Protein AF-0000000074057023 (afdb_homodimer)

Nearest PDB structures (foldseek):
  1o4t-assembly1_B  TM=9.476E-01  e=4.198E-12  Thermotoga maritima
  7x85-assembly2_C  TM=8.600E-01  e=1.305E-06  Gallus gallus
  6o2d-assembly1_A  TM=7.778E-01  e=4.995E-07  Schizosaccharomyces pombe
  2dct-assembly1_A  TM=7.850E-01  e=1.054E-06  Thermus thermophilus HB8
  6o2d-assembly1_B  TM=7.618E-01  e=2.612E-06  Schizosaccharomyces pombe

Radius of gyration: 17.21 Å; Cα contacts (8 Å, |Δi|>4): 693; chains: 2; bounding box: 43×48×36 Å

Secondary structure (DSSP, 8-state):
-EE-GGGS-EEEE-BTT-SS-EEEEEEE-GGGSTTSEEEEEEEEE-TT-EEEEEE-SSEEEEEEEEESEEEEEETTEEEEEETT-EEEE-TT-EEEEE--SSS-EEEEEEEEE---/-EE-GGGS-EEEE-BTT-SS-EEEEEEE-GGGGTTSEEEEEEEEE-TT-EEEEEE-SSEEEEEEEEESEEEEEETTEEEEEETT-EEEE-TT-EEEEE--SSS-EEEEEEEEE---

pLDDT: mean 97.76, std 4.22, range [58.84, 99.0]

InterPro domains:
  IPR011051 RmlC-like cupin domain superfamily [SSF51182] (24-111)
  IPR013096 Cupin 2, conserved barrel [PF07883] (42-109)
  IPR014710 RmlC-like jelly roll fold [G3DSA:2.60.120.10] (1-113)
  IPR051610 Glucose-6-phosphate isomerase/Oxalate decarboxylase [PTHR35848] (40-109)

Organism: NCBI:txid44742

Sequence (232 aa):
MIRRAQERETCDKTMFGGPGMAHFTKLLNETEFEGKGRLYNHVLLRPGDAVGKHRHNGDFEVFFILKGEGLYDDNGCETTVRAGDVTVCRHDEEHALLNNGPDDLEMIALILYSEKMIRRAQERETCDKTMFGGPGMAHFTKLLNETEFEGKGRLYNHVLLRPGDAVGKHRHNGDFEVFFILKGEGLYDDNGCETTVRAGDVTVCRHDEEHALLNNGPDDLEMIALILYSEK

Structure (mmCIF, N/CA/C/O backbone):
data_AF-0000000074057023-model_v1
#
loop_
_entity.id
_entity.type
_entity.pdbx_description
1 polymer Cupin
#
loop_
_atom_site.group_PDB
_atom_site.id
_atom_site.type_symbol
_atom_site.label_atom_id
_atom_site.label_alt_id
_atom_site.label_comp_id
_atom_site.label_asym_id
_atom_site.label_entity_id
_atom_site.label_seq_id
_atom_site.pdbx_PDB_ins_code
_atom_site.Cartn_x
_atom_site.Cartn_y
_atom_site.Cartn_z
_atom_site.occupancy
_atom_site.B_iso_or_equiv
_atom_site.auth_seq_id
_atom_site.auth_comp_id
_atom_site.auth_asym_id
_atom_site.auth_atom_id
_atom_site.pdbx_PDB_model_num
ATOM 1 N N . MET A 1 1 ? -0.55 16.625 -5.117 1 95.5 1 MET A N 1
ATOM 2 C CA . MET A 1 1 ? -1.094 15.984 -6.305 1 95.5 1 MET A CA 1
ATOM 3 C C . MET A 1 1 ? -2.135 14.938 -5.926 1 95.5 1 MET A C 1
ATOM 5 O O . MET A 1 1 ? -1.973 14.227 -4.934 1 95.5 1 MET A O 1
ATOM 9 N N . ILE A 1 2 ? -3.223 14.898 -6.633 1 98.12 2 ILE A N 1
ATOM 10 C CA . ILE A 1 2 ? -4.281 13.914 -6.449 1 98.12 2 ILE A CA 1
ATOM 11 C C . ILE A 1 2 ? -4.559 13.203 -7.77 1 98.12 2 ILE A C 1
ATOM 13 O O . ILE A 1 2 ? -4.789 13.844 -8.797 1 98.12 2 ILE A O 1
ATOM 17 N N . ARG A 1 3 ? -4.391 12.008 -7.77 1 98.62 3 ARG A N 1
ATOM 18 C CA . ARG A 1 3 ? -4.797 11.172 -8.898 1 98.62 3 ARG A CA 1
ATOM 19 C C . ARG A 1 3 ? -6.117 10.469 -8.609 1 98.62 3 ARG A C 1
ATOM 21 O O . ARG A 1 3 ? -6.195 9.625 -7.719 1 98.62 3 ARG A O 1
ATOM 28 N N . ARG A 1 4 ? -7.137 10.75 -9.461 1 98.75 4 ARG A N 1
ATOM 29 C CA . ARG A 1 4 ? -8.469 10.195 -9.258 1 98.75 4 ARG A CA 1
ATOM 30 C C . ARG A 1 4 ? -8.523 8.719 -9.656 1 98.75 4 ARG A C 1
ATOM 32 O O . ARG A 1 4 ? -7.773 8.289 -10.539 1 98.75 4 ARG A O 1
ATOM 39 N N . ALA A 1 5 ? -9.445 8.031 -9.023 1 98.38 5 ALA A N 1
ATOM 40 C CA . ALA A 1 5 ? -9.602 6.594 -9.25 1 98.38 5 ALA A CA 1
ATOM 41 C C . ALA A 1 5 ? -9.672 6.285 -10.742 1 98.38 5 ALA A C 1
ATOM 43 O O . ALA A 1 5 ? -9.016 5.352 -11.219 1 98.38 5 ALA A O 1
ATOM 44 N N . GLN A 1 6 ? -10.336 7.066 -11.461 1 97.56 6 GLN A N 1
ATOM 45 C CA . GLN A 1 6 ? -10.594 6.793 -12.875 1 97.56 6 GLN A CA 1
ATOM 46 C C . GLN A 1 6 ? -9.406 7.18 -13.742 1 97.56 6 GLN A C 1
ATOM 48 O O . GLN A 1 6 ? -9.352 6.832 -14.922 1 97.56 6 GLN A O 1
ATOM 53 N N . GLU A 1 7 ? -8.477 7.922 -13.164 1 97.62 7 GLU A N 1
ATOM 54 C CA . GLU A 1 7 ? -7.332 8.406 -13.93 1 97.62 7 GLU A CA 1
ATOM 55 C C . GLU A 1 7 ? -6.129 7.48 -13.781 1 97.62 7 GLU A C 1
ATOM 57 O O . GLU A 1 7 ? -5.105 7.668 -14.445 1 97.62 7 GLU A O 1
ATOM 62 N N . ARG A 1 8 ? -6.254 6.477 -12.938 1 97.69 8 ARG A N 1
ATOM 63 C CA . ARG A 1 8 ? -5.148 5.551 -12.727 1 97.69 8 ARG A CA 1
ATOM 64 C C . ARG A 1 8 ? -4.984 4.617 -13.93 1 97.69 8 ARG A C 1
ATOM 66 O O . ARG A 1 8 ? -5.973 4.176 -14.516 1 97.69 8 ARG A O 1
ATOM 73 N N . GLU A 1 9 ? -3.748 4.348 -14.18 1 97.94 9 GLU A N 1
ATOM 74 C CA . GLU A 1 9 ? -3.447 3.453 -15.289 1 97.94 9 GLU A CA 1
ATOM 75 C C . GLU A 1 9 ? -3.697 1.996 -14.914 1 97.94 9 GLU A C 1
ATOM 77 O O . GLU A 1 9 ? -3.324 1.562 -13.82 1 97.94 9 GLU A O 1
ATOM 82 N N . THR A 1 10 ? -4.336 1.235 -15.828 1 98.12 10 THR A N 1
ATOM 83 C CA . THR A 1 10 ? -4.609 -0.178 -15.594 1 98.12 10 THR A CA 1
ATOM 84 C C . THR A 1 10 ? -3.92 -1.044 -16.641 1 98.12 10 THR A C 1
ATOM 86 O O . THR A 1 10 ? -3.629 -0.578 -17.75 1 98.12 10 THR A O 1
ATOM 89 N N . CYS A 1 11 ? -3.6 -2.27 -16.25 1 97.56 11 CYS A N 1
ATOM 90 C CA . CYS A 1 11 ? -3.012 -3.232 -17.188 1 97.56 11 CYS A CA 1
ATOM 91 C C . CYS A 1 11 ? -3.332 -4.66 -16.75 1 97.56 11 CYS A C 1
ATOM 93 O O . CYS A 1 11 ? -3.359 -4.965 -15.562 1 97.56 11 CYS A O 1
ATOM 95 N N . ASP A 1 12 ? -3.596 -5.543 -17.703 1 98.25 12 ASP A N 1
ATOM 96 C CA . ASP A 1 12 ? -3.76 -6.977 -17.469 1 98.25 12 ASP A CA 1
ATOM 97 C C . ASP A 1 12 ? -2.609 -7.766 -18.094 1 98.25 12 ASP A C 1
ATOM 99 O O . ASP A 1 12 ? -2.301 -7.602 -19.281 1 98.25 12 ASP A O 1
ATOM 103 N N . LYS A 1 13 ? -2.025 -8.609 -17.281 1 98.12 13 LYS A N 1
ATOM 104 C CA . LYS A 1 13 ? -0.887 -9.367 -17.797 1 98.12 13 LYS A CA 1
ATOM 105 C C . LYS A 1 13 ? -0.807 -10.75 -17.156 1 98.12 13 LYS A C 1
ATOM 107 O O . LYS A 1 13 ? -1.16 -10.922 -15.984 1 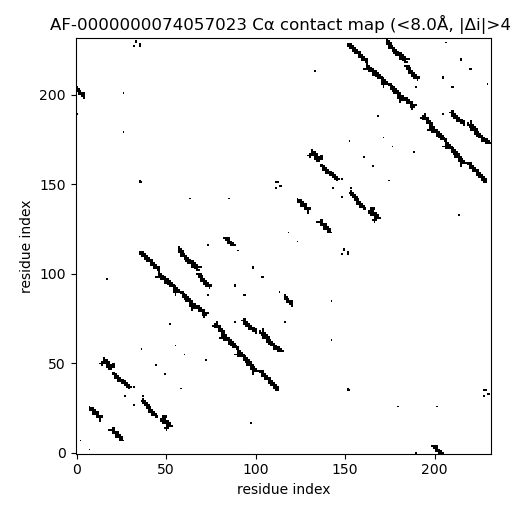98.12 13 LYS A O 1
ATOM 112 N N . THR A 1 14 ? -0.363 -11.758 -18.016 1 98.62 14 THR A N 1
ATOM 113 C CA . THR A 1 14 ? 0.073 -13.023 -17.422 1 98.62 14 THR A CA 1
ATOM 114 C C . THR A 1 14 ? 1.419 -12.859 -16.734 1 98.62 14 THR A C 1
ATOM 116 O O . THR A 1 14 ? 2.332 -12.234 -17.266 1 98.62 14 THR A O 1
ATOM 119 N N . MET A 1 15 ? 1.48 -13.43 -15.578 1 98.25 15 MET A N 1
ATOM 120 C CA . MET A 1 15 ? 2.666 -13.133 -14.781 1 98.25 15 MET A CA 1
ATOM 121 C C . MET A 1 15 ? 3.473 -14.398 -14.508 1 98.25 15 MET A C 1
ATOM 123 O O . MET A 1 15 ? 2.977 -15.328 -13.867 1 98.25 15 MET A O 1
ATOM 127 N N . PHE A 1 16 ? 4.723 -14.398 -15.008 1 98.38 16 PHE A N 1
ATOM 128 C CA . PHE A 1 16 ? 5.754 -15.367 -14.656 1 98.38 16 PHE A CA 1
ATOM 129 C C . PHE A 1 16 ? 5.25 -16.797 -14.852 1 98.38 16 PHE A C 1
ATOM 131 O O . PHE A 1 16 ? 5.457 -17.656 -14 1 98.38 16 PHE A O 1
ATOM 138 N N . GLY A 1 17 ? 4.457 -17.016 -15.828 1 97.81 17 GLY A N 1
ATOM 139 C CA . GLY A 1 17 ? 4.031 -18.344 -16.219 1 97.81 17 GLY A CA 1
ATOM 140 C C . GLY A 1 17 ? 2.873 -18.875 -15.391 1 97.81 17 GLY A C 1
ATOM 141 O O . GLY A 1 17 ? 2.471 -20.031 -15.539 1 97.81 17 GLY A O 1
ATOM 142 N N . GLY A 1 18 ? 2.373 -18.125 -14.406 1 97.94 18 GLY A N 1
ATOM 143 C CA . GLY A 1 18 ? 1.197 -18.531 -13.656 1 97.94 18 GLY A CA 1
ATOM 144 C C . GLY A 1 18 ? -0.069 -18.547 -14.492 1 97.94 18 GLY A C 1
ATOM 145 O O . GLY A 1 18 ? -0.12 -17.938 -15.555 1 97.94 18 GLY A O 1
ATOM 146 N N . PRO A 1 19 ? -1.025 -19.234 -14.031 1 98.62 19 PRO A N 1
ATOM 147 C CA . PRO A 1 19 ? -2.283 -19.266 -14.781 1 98.62 19 PRO A CA 1
ATOM 148 C C . PRO A 1 19 ? -3.041 -17.953 -14.742 1 98.62 19 PRO A C 1
ATOM 150 O O . PRO A 1 19 ? -2.918 -17.188 -13.773 1 98.62 19 PRO A O 1
ATOM 153 N N . GLY A 1 20 ? -3.881 -17.672 -15.781 1 98.5 20 GLY A N 1
ATOM 154 C CA . GLY A 1 20 ? -4.746 -16.5 -15.836 1 98.5 20 GLY A CA 1
ATOM 155 C C . GLY A 1 20 ? -3.984 -15.203 -15.953 1 98.5 20 GLY A C 1
ATOM 156 O O . GLY A 1 20 ? -2.891 -15.164 -16.516 1 98.5 20 GLY A O 1
ATOM 157 N N . MET A 1 21 ? -4.676 -14.133 -15.516 1 98.38 21 MET A N 1
ATOM 158 C CA . MET A 1 21 ? -4.078 -12.805 -15.617 1 98.38 21 MET A CA 1
ATOM 159 C C . MET A 1 21 ? -4.211 -12.047 -14.305 1 98.38 21 MET A C 1
ATOM 161 O O . MET A 1 21 ? -5.23 -12.148 -13.617 1 98.38 21 MET A O 1
ATOM 165 N N . ALA A 1 22 ? -3.188 -11.367 -14.039 1 98.75 22 ALA A N 1
ATOM 166 C CA . ALA A 1 22 ? -3.283 -10.383 -12.961 1 98.75 22 ALA A CA 1
ATOM 167 C C . ALA A 1 22 ? -3.76 -9.031 -13.492 1 98.75 22 ALA A C 1
ATOM 169 O O . ALA A 1 22 ? -3.33 -8.594 -14.562 1 98.75 22 ALA A O 1
ATOM 170 N N . HIS A 1 23 ? -4.672 -8.438 -12.789 1 98.81 23 HIS A N 1
ATOM 171 C CA . HIS A 1 23 ? -5.168 -7.113 -13.141 1 98.81 23 HIS A CA 1
ATOM 172 C C . HIS A 1 23 ? -4.527 -6.035 -12.266 1 98.81 23 HIS A C 1
ATOM 174 O O . HIS A 1 23 ? -4.789 -5.973 -11.062 1 98.81 23 HIS A O 1
ATOM 180 N N . PHE A 1 24 ? -3.783 -5.156 -12.891 1 98.69 24 PHE A N 1
ATOM 181 C CA . PHE A 1 24 ? -3.035 -4.145 -12.148 1 98.69 24 PHE A CA 1
ATOM 182 C C . PHE A 1 24 ? -3.684 -2.775 -12.305 1 98.69 24 PHE A C 1
ATOM 184 O O . PHE A 1 24 ? -4.129 -2.414 -13.398 1 98.69 24 PHE A O 1
ATOM 191 N N . THR A 1 25 ? -3.807 -2.055 -11.266 1 98.81 25 THR A N 1
ATOM 192 C CA . THR A 1 25 ? -4.059 -0.618 -11.273 1 98.81 25 THR A CA 1
ATOM 193 C C . THR A 1 25 ? -2.941 0.128 -10.547 1 98.81 25 THR A C 1
ATOM 195 O O . THR A 1 25 ? -2.711 -0.091 -9.359 1 98.81 25 THR A O 1
ATOM 198 N N . LYS A 1 26 ? -2.27 1.01 -11.281 1 98.75 26 LYS A N 1
ATOM 199 C CA . LYS A 1 26 ? -1.083 1.661 -10.734 1 98.75 26 LYS A CA 1
ATOM 200 C C . LYS A 1 26 ? -1.461 2.693 -9.68 1 98.75 26 LYS A C 1
ATOM 202 O O . LYS A 1 26 ? -2.422 3.445 -9.852 1 98.75 26 LYS A O 1
ATOM 207 N N . LEU A 1 27 ? -0.726 2.654 -8.617 1 98.81 27 LEU A N 1
ATOM 208 C CA . LEU A 1 27 ? -0.846 3.688 -7.59 1 98.81 27 LEU A CA 1
ATOM 209 C C . LEU A 1 27 ? 0.236 4.75 -7.762 1 98.81 27 LEU A C 1
ATOM 211 O O . LEU A 1 27 ? -0.039 5.945 -7.645 1 98.81 27 LEU A O 1
ATOM 215 N N . LEU A 1 28 ? 1.451 4.348 -8.008 1 98.31 28 LEU A N 1
ATOM 216 C CA . LEU A 1 28 ? 2.539 5.207 -8.453 1 98.31 28 LEU A CA 1
ATOM 217 C C . LEU A 1 28 ? 3.08 4.746 -9.805 1 98.31 28 LEU A C 1
ATOM 219 O O . LEU A 1 28 ? 3.234 3.543 -10.031 1 98.31 28 LEU A O 1
ATOM 223 N N . ASN A 1 29 ? 3.453 5.719 -10.609 1 95.69 29 ASN A N 1
ATOM 224 C CA . ASN A 1 29 ? 4.168 5.387 -11.836 1 95.69 29 ASN A CA 1
ATOM 225 C C . ASN A 1 29 ? 5.652 5.148 -11.578 1 95.69 29 ASN A C 1
ATOM 227 O O . ASN A 1 29 ? 6.203 5.66 -10.602 1 95.69 29 ASN A O 1
ATOM 231 N N . GLU A 1 30 ? 6.258 4.465 -12.484 1 92.88 30 GLU A N 1
ATOM 232 C CA . GLU A 1 30 ? 7.645 4.035 -12.312 1 92.88 30 GLU A CA 1
ATOM 233 C C . GLU A 1 30 ? 8.562 5.227 -12.031 1 92.88 30 GLU A C 1
ATOM 235 O O . GLU A 1 30 ? 9.5 5.121 -11.234 1 92.88 30 GLU A O 1
ATOM 240 N N . THR A 1 31 ? 8.281 6.355 -12.633 1 94 31 THR A N 1
ATOM 241 C CA . THR A 1 31 ? 9.148 7.52 -12.523 1 94 31 THR A CA 1
ATOM 242 C C . THR A 1 31 ? 8.891 8.281 -11.227 1 94 31 THR A C 1
ATOM 244 O O . THR A 1 31 ? 9.609 9.227 -10.906 1 94 31 THR A O 1
ATOM 247 N N . GLU A 1 32 ? 7.965 7.793 -10.461 1 96.69 32 GLU A N 1
ATOM 248 C CA . GLU A 1 32 ? 7.52 8.594 -9.32 1 96.69 32 GLU A CA 1
ATOM 249 C C . GLU A 1 32 ? 8.141 8.086 -8.016 1 96.69 32 GLU A C 1
ATOM 251 O O . GLU A 1 32 ? 7.926 8.672 -6.953 1 96.69 32 GLU A O 1
ATOM 256 N N . PHE A 1 33 ? 9 7.082 -8.055 1 97.19 33 PHE A N 1
ATOM 257 C CA . PHE A 1 33 ? 9.562 6.441 -6.875 1 97.19 33 PHE A CA 1
ATOM 258 C C . PHE A 1 33 ? 10.812 7.168 -6.41 1 97.19 33 PHE A C 1
ATOM 260 O O . PHE A 1 33 ? 11.352 6.867 -5.34 1 97.19 33 PHE A O 1
ATOM 267 N N . GLU A 1 34 ? 11.273 8.078 -7.227 1 96.19 34 GLU A N 1
ATOM 268 C CA . GLU A 1 34 ? 12.484 8.844 -6.934 1 96.19 34 GLU A CA 1
ATOM 269 C C . GLU A 1 34 ? 13.664 7.926 -6.629 1 96.19 34 GLU A C 1
ATOM 271 O O . GLU A 1 34 ? 14.391 8.148 -5.66 1 96.19 34 GLU A O 1
ATOM 276 N N . GLY A 1 35 ? 13.672 6.871 -7.316 1 95.56 35 GLY A N 1
ATOM 277 C CA . GLY A 1 35 ? 14.805 5.961 -7.273 1 95.56 35 GLY A CA 1
ATOM 278 C C . GLY A 1 35 ? 14.703 4.945 -6.152 1 95.56 35 GLY A C 1
ATOM 279 O O . GLY A 1 35 ? 15.609 4.129 -5.965 1 95.56 35 GLY A O 1
ATOM 280 N N . LYS A 1 36 ? 13.664 4.879 -5.391 1 97.31 36 LYS A N 1
ATOM 281 C CA . LYS A 1 36 ? 13.594 4.027 -4.207 1 97.31 36 LYS A CA 1
ATOM 282 C C . LYS A 1 36 ? 12.953 2.684 -4.531 1 97.31 36 LYS A C 1
ATOM 284 O O . LYS A 1 36 ? 13.156 1.704 -3.809 1 97.31 36 LYS A O 1
ATOM 289 N N . GLY A 1 37 ? 12.156 2.613 -5.562 1 97.75 37 GLY A N 1
ATOM 290 C CA . GLY A 1 37 ? 11.43 1.413 -5.949 1 97.75 37 GLY A CA 1
ATOM 291 C C . GLY A 1 37 ? 10.898 1.471 -7.367 1 97.75 37 GLY A C 1
ATOM 292 O O . GLY A 1 37 ? 11.281 2.346 -8.148 1 97.75 37 GLY A O 1
ATOM 293 N N . ARG A 1 38 ? 10.008 0.464 -7.688 1 97.69 38 ARG A N 1
ATOM 294 C CA . ARG A 1 38 ? 9.633 0.433 -9.102 1 97.69 38 ARG A CA 1
ATOM 295 C C . ARG A 1 38 ? 8.18 0.022 -9.273 1 97.69 38 ARG A C 1
ATOM 297 O O . ARG A 1 38 ? 7.645 0.074 -10.383 1 97.69 38 ARG A O 1
ATOM 304 N N . LEU A 1 39 ? 7.539 -0.415 -8.219 1 98.44 39 LEU A N 1
ATOM 305 C CA . LEU A 1 39 ? 6.164 -0.885 -8.359 1 98.44 39 LEU A CA 1
ATOM 306 C C . LEU A 1 39 ? 5.352 -0.578 -7.105 1 98.44 39 LEU A C 1
ATOM 308 O O . LEU A 1 39 ? 5.805 -0.843 -5.988 1 98.44 39 LEU A O 1
ATOM 312 N N . TYR A 1 40 ? 4.242 0.022 -7.211 1 98.88 40 TYR A N 1
ATOM 313 C CA . TYR A 1 40 ? 3.178 0.234 -6.234 1 98.88 40 TYR A CA 1
ATOM 314 C C . TYR A 1 40 ? 1.808 0.17 -6.895 1 98.88 40 TYR A C 1
ATOM 316 O O . TYR A 1 40 ? 1.37 1.137 -7.527 1 98.88 40 TYR A O 1
ATOM 324 N N . ASN A 1 41 ? 1.174 -1.012 -6.734 1 98.88 41 ASN A N 1
ATOM 325 C CA . ASN A 1 41 ? -0.04 -1.282 -7.5 1 98.88 41 ASN A CA 1
ATOM 326 C C . ASN A 1 41 ? -1.128 -1.897 -6.621 1 98.88 41 ASN A C 1
ATOM 328 O O . ASN A 1 41 ? -0.829 -2.613 -5.668 1 98.88 41 ASN A O 1
ATOM 332 N N . HIS A 1 42 ? -2.314 -1.59 -6.938 1 98.88 42 HIS A N 1
ATOM 333 C CA . HIS A 1 42 ? -3.48 -2.379 -6.555 1 98.88 42 HIS A CA 1
ATOM 334 C C . HIS A 1 42 ? -3.701 -3.539 -7.52 1 98.88 42 HIS A C 1
ATOM 336 O O . HIS A 1 42 ? -3.828 -3.332 -8.727 1 98.88 42 HIS A O 1
ATOM 342 N N . VAL A 1 43 ? -3.752 -4.766 -7.035 1 98.94 43 VAL A N 1
ATOM 343 C CA . VAL A 1 43 ? -3.771 -5.93 -7.914 1 98.94 43 VAL A CA 1
ATOM 344 C C . VAL A 1 43 ? -4.992 -6.793 -7.602 1 98.94 43 VAL A C 1
ATOM 346 O O . VAL A 1 43 ? -5.312 -7.031 -6.434 1 98.94 43 VAL A O 1
ATOM 349 N N . LEU A 1 44 ? -5.609 -7.25 -8.609 1 98.94 44 LEU A N 1
ATOM 350 C CA . LEU A 1 44 ? -6.742 -8.164 -8.516 1 98.94 44 LEU A CA 1
ATOM 351 C C . LEU A 1 44 ? -6.441 -9.484 -9.203 1 98.94 44 LEU A C 1
ATOM 353 O O . LEU A 1 44 ? -6.035 -9.5 -10.375 1 98.94 44 LEU A O 1
ATOM 357 N N . LEU A 1 45 ? -6.559 -10.547 -8.508 1 98.94 45 LEU A N 1
ATOM 358 C CA . LEU A 1 45 ? -6.539 -11.898 -9.055 1 98.94 45 LEU A CA 1
ATOM 359 C C . LEU A 1 45 ? -7.922 -12.539 -8.969 1 98.94 45 LEU A C 1
ATOM 361 O O . LEU A 1 45 ? -8.438 -12.766 -7.875 1 98.94 45 LEU A O 1
ATOM 365 N N . ARG A 1 46 ? -8.508 -12.828 -10.07 1 98.88 46 ARG A N 1
ATOM 366 C CA . ARG A 1 46 ? -9.75 -13.594 -10.078 1 98.88 46 ARG A CA 1
ATOM 367 C C . ARG A 1 46 ? -9.5 -15.055 -9.719 1 98.88 46 ARG A C 1
ATOM 369 O O . ARG A 1 46 ? -8.352 -15.508 -9.711 1 98.88 46 ARG A O 1
ATOM 376 N N . PRO A 1 47 ? -10.609 -15.742 -9.375 1 98.88 47 PRO A N 1
ATOM 377 C CA . PRO A 1 47 ? -10.422 -17.172 -9.078 1 98.88 47 PRO A CA 1
ATOM 378 C C . PRO A 1 47 ? -9.648 -17.891 -10.18 1 98.88 47 PRO A C 1
ATOM 380 O O . PRO A 1 47 ? -10.008 -17.812 -11.352 1 98.88 47 PRO A O 1
ATOM 383 N N . GLY A 1 48 ? -8.578 -18.562 -9.781 1 98.81 48 GLY A N 1
ATOM 384 C CA . GLY A 1 48 ? -7.777 -19.312 -10.727 1 98.81 48 GLY A CA 1
ATOM 385 C C . GLY A 1 48 ? -6.594 -18.531 -11.266 1 98.81 48 GLY A C 1
ATOM 386 O O . GLY A 1 48 ? -5.668 -19.109 -11.828 1 98.81 48 GLY A O 1
ATOM 387 N N . ASP A 1 49 ? -6.562 -17.188 -11.117 1 98.88 49 ASP A N 1
ATOM 388 C CA . ASP A 1 49 ? -5.461 -16.344 -11.57 1 98.88 49 ASP A CA 1
ATOM 389 C C . ASP A 1 49 ? -4.266 -16.453 -10.633 1 98.88 49 ASP A C 1
ATOM 391 O O . ASP A 1 49 ? -4.418 -16.781 -9.453 1 98.88 49 ASP A O 1
ATOM 395 N N . ALA A 1 50 ? -3.041 -16.141 -11.156 1 98.88 50 ALA A N 1
ATOM 396 C CA . ALA A 1 50 ? -1.859 -16.266 -10.305 1 98.88 50 ALA A CA 1
ATOM 397 C C . ALA A 1 50 ? -0.768 -15.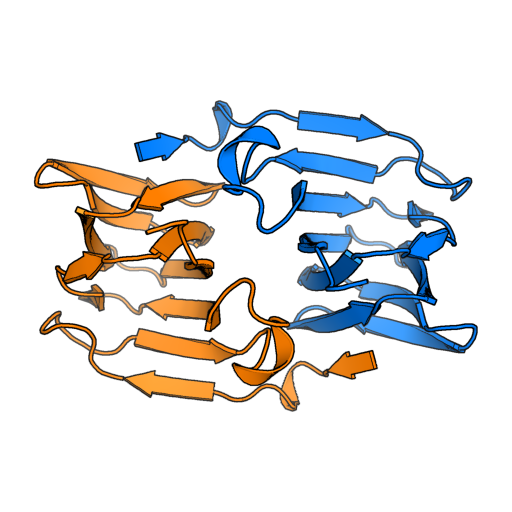289 -10.75 1 98.88 50 ALA A C 1
ATOM 399 O O . ALA A 1 50 ? -0.731 -14.883 -11.914 1 98.88 50 ALA A O 1
ATOM 400 N N . VAL A 1 51 ? -0.003 -14.914 -9.789 1 98.88 51 VAL A N 1
ATOM 401 C CA . VAL A 1 51 ? 1.371 -14.5 -10.055 1 98.88 51 VAL A CA 1
ATOM 402 C C . VAL A 1 51 ? 2.305 -15.703 -9.93 1 98.88 51 VAL A C 1
ATOM 404 O O . VAL A 1 51 ? 2.475 -16.25 -8.836 1 98.88 51 VAL A O 1
ATOM 407 N N . GLY A 1 52 ? 2.857 -16.062 -10.977 1 98.88 52 GLY A N 1
ATOM 408 C CA . GLY A 1 52 ? 3.688 -17.25 -10.969 1 98.88 52 GLY A CA 1
ATOM 409 C C . GLY A 1 52 ? 4.984 -17.062 -10.203 1 98.88 52 GLY A C 1
ATOM 410 O O . GLY A 1 52 ? 5.348 -15.945 -9.844 1 98.88 52 GLY A O 1
ATOM 411 N N . LYS A 1 53 ? 5.688 -18.234 -9.977 1 98.75 53 LYS A N 1
ATOM 412 C CA . LYS A 1 53 ? 6.906 -18.234 -9.172 1 98.75 53 LYS A CA 1
ATOM 413 C C . LYS A 1 53 ? 8.008 -17.422 -9.836 1 98.75 53 LYS A C 1
ATOM 415 O O . LYS A 1 53 ? 8.258 -17.578 -11.039 1 98.75 53 LYS A O 1
ATOM 420 N N . HIS A 1 54 ? 8.656 -16.578 -9.141 1 98.69 54 HIS A N 1
ATOM 421 C CA . HIS A 1 54 ? 9.781 -15.781 -9.625 1 98.69 54 HIS A CA 1
ATOM 422 C C . HIS A 1 54 ? 10.695 -15.359 -8.484 1 98.69 54 HIS A C 1
ATOM 424 O O . HIS A 1 54 ? 10.312 -15.445 -7.312 1 98.69 54 HIS A O 1
ATOM 430 N N . ARG A 1 55 ? 11.898 -14.953 -8.812 1 98.38 55 ARG A N 1
ATOM 431 C CA . ARG A 1 55 ? 12.914 -14.547 -7.855 1 98.38 55 ARG A CA 1
ATOM 432 C C . ARG A 1 55 ? 13.164 -13.047 -7.926 1 98.38 55 ARG A C 1
ATOM 434 O O . ARG A 1 55 ? 13.211 -12.469 -9.016 1 98.38 55 ARG A O 1
ATOM 441 N N . HIS A 1 56 ? 13.281 -12.453 -6.781 1 97.94 56 HIS A N 1
ATOM 442 C CA . HIS A 1 56 ? 13.664 -11.047 -6.742 1 97.94 56 HIS A CA 1
ATOM 443 C C . HIS A 1 56 ? 15.18 -10.891 -6.664 1 97.94 56 HIS A C 1
ATOM 445 O O . HIS A 1 56 ? 15.844 -11.602 -5.902 1 97.94 56 HIS A O 1
ATOM 451 N N . ASN A 1 57 ? 15.664 -10.078 -7.449 1 97.25 57 ASN A N 1
ATOM 452 C CA . ASN A 1 57 ? 17.078 -9.758 -7.5 1 97.25 57 ASN A CA 1
ATOM 453 C C . ASN A 1 57 ? 17.312 -8.25 -7.445 1 97.25 57 ASN A C 1
ATOM 455 O O . ASN A 1 57 ? 16.969 -7.531 -8.383 1 97.25 57 ASN A O 1
ATOM 459 N N . GLY A 1 58 ? 17.891 -7.762 -6.348 1 97.69 58 GLY A N 1
ATOM 460 C CA . GLY A 1 58 ? 18.188 -6.352 -6.172 1 97.69 58 GLY A CA 1
ATOM 461 C C . GLY A 1 58 ? 17 -5.543 -5.672 1 97.69 58 GLY A C 1
ATOM 462 O O . GLY A 1 58 ? 17.047 -4.312 -5.66 1 97.69 58 GLY A O 1
ATOM 463 N N . ASP A 1 59 ? 15.938 -6.219 -5.367 1 98.19 59 ASP A N 1
ATOM 464 C CA . ASP A 1 59 ? 14.758 -5.566 -4.824 1 98.19 59 ASP A CA 1
ATOM 465 C C . ASP A 1 59 ? 13.977 -6.508 -3.904 1 98.19 59 ASP A C 1
ATOM 467 O O . ASP A 1 59 ? 14.383 -7.656 -3.705 1 98.19 59 ASP A O 1
ATOM 471 N N . PHE A 1 60 ? 13 -5.984 -3.213 1 98.38 60 PHE A N 1
ATOM 472 C CA . PHE A 1 60 ? 12.102 -6.805 -2.41 1 98.38 60 PHE A CA 1
ATOM 473 C C . PHE A 1 60 ? 10.648 -6.391 -2.625 1 98.38 60 PHE A C 1
ATOM 475 O O . PHE A 1 60 ? 10.375 -5.25 -2.998 1 98.38 60 PHE A O 1
ATOM 482 N N . GLU A 1 61 ? 9.789 -7.332 -2.375 1 98.81 61 GLU A N 1
ATOM 483 C CA . GLU A 1 61 ? 8.375 -7.113 -2.666 1 98.81 61 GLU A CA 1
ATOM 484 C C . GLU A 1 61 ? 7.508 -7.402 -1.444 1 98.81 61 GLU A C 1
ATOM 486 O O . GLU A 1 61 ? 7.723 -8.391 -0.743 1 98.81 61 GLU A O 1
ATOM 491 N N . VAL A 1 62 ? 6.586 -6.57 -1.251 1 98.88 62 VAL A N 1
ATOM 492 C CA . VAL A 1 62 ? 5.617 -6.688 -0.166 1 98.88 62 VAL A CA 1
ATOM 493 C C . VAL A 1 62 ? 4.211 -6.812 -0.742 1 98.88 62 VAL A C 1
ATOM 495 O O . VAL A 1 62 ? 3.785 -5.984 -1.552 1 98.88 62 VAL A O 1
ATOM 498 N N . PHE A 1 63 ? 3.436 -7.859 -0.418 1 98.94 63 PHE A N 1
ATOM 499 C CA . PHE A 1 63 ? 1.996 -7.93 -0.645 1 98.94 63 PHE A CA 1
ATOM 500 C C . PHE A 1 63 ? 1.231 -7.637 0.64 1 98.94 63 PHE A C 1
ATOM 502 O O . PHE A 1 63 ? 1.521 -8.219 1.688 1 98.94 63 PHE A O 1
ATOM 509 N N . PHE A 1 64 ? 0.356 -6.773 0.583 1 99 64 PHE A N 1
ATOM 510 C CA . PHE A 1 64 ? -0.668 -6.621 1.609 1 99 64 PHE A CA 1
ATOM 511 C C . PHE A 1 64 ? -2.023 -7.094 1.098 1 99 64 PHE A C 1
ATOM 513 O O . PHE A 1 64 ? -2.6 -6.484 0.194 1 99 64 PHE A O 1
ATOM 520 N N . ILE A 1 65 ? -2.566 -8.188 1.711 1 99 65 ILE A N 1
ATOM 521 C CA . ILE A 1 65 ? -3.812 -8.773 1.23 1 99 65 ILE A CA 1
ATOM 522 C C . ILE A 1 65 ? -5 -7.965 1.747 1 99 65 ILE A C 1
ATOM 524 O O . ILE A 1 65 ? -5.207 -7.859 2.959 1 99 65 ILE A O 1
ATOM 528 N N . LEU A 1 66 ? -5.711 -7.445 0.792 1 98.88 66 LEU A N 1
ATOM 529 C CA . LEU A 1 66 ? -6.844 -6.602 1.145 1 98.88 66 LEU A CA 1
ATOM 530 C C . LEU A 1 66 ? -8.109 -7.434 1.313 1 98.88 66 LEU A C 1
ATOM 532 O O . LEU A 1 66 ? -8.914 -7.172 2.209 1 98.88 66 LEU A O 1
ATOM 536 N N . LYS A 1 67 ? -8.352 -8.273 0.405 1 98.69 67 LYS A N 1
ATOM 537 C CA . LYS A 1 67 ? -9.562 -9.094 0.322 1 98.69 67 LYS A CA 1
ATOM 538 C C . LYS A 1 67 ? -9.242 -10.492 -0.19 1 98.69 67 LYS A C 1
ATOM 540 O O . LYS A 1 67 ? -8.406 -10.656 -1.078 1 98.69 67 LYS A O 1
ATOM 545 N N . GLY A 1 68 ? -9.984 -11.438 0.308 1 98.69 68 GLY A N 1
ATOM 546 C CA . GLY A 1 68 ? -9.883 -12.797 -0.198 1 98.69 68 GLY A CA 1
ATOM 547 C C . GLY A 1 68 ? -8.742 -13.586 0.415 1 98.69 68 GLY A C 1
ATOM 548 O O . GLY A 1 68 ? -8.305 -13.281 1.527 1 98.69 68 GLY A O 1
ATOM 549 N N . GLU A 1 69 ? -8.484 -14.68 -0.177 1 98.69 69 GLU A N 1
ATOM 550 C CA . GLU A 1 69 ? -7.414 -15.578 0.248 1 98.69 69 GLU A CA 1
ATOM 551 C C . GLU A 1 69 ? -6.73 -16.234 -0.952 1 98.69 69 GLU A C 1
ATOM 553 O O . GLU A 1 69 ? -7.258 -16.203 -2.064 1 98.69 69 GLU A O 1
ATOM 558 N N . GLY A 1 70 ? -5.578 -16.766 -0.72 1 98.81 70 GLY A N 1
ATOM 559 C CA . GLY A 1 70 ? -4.832 -17.422 -1.776 1 98.81 70 GLY A CA 1
ATOM 560 C C . GLY A 1 70 ? -3.684 -18.266 -1.256 1 98.81 70 GLY A C 1
ATOM 561 O O . GLY A 1 70 ? -3.365 -18.219 -0.065 1 98.81 70 GLY A O 1
ATOM 562 N N . LEU A 1 71 ? -3.154 -19.031 -2.102 1 98.94 71 LEU A N 1
ATOM 563 C CA . LEU A 1 71 ? -2.002 -19.875 -1.782 1 98.94 71 LEU A CA 1
ATOM 564 C C . LEU A 1 71 ? -0.7 -19.156 -2.141 1 98.94 71 LEU A C 1
ATOM 566 O O . LEU A 1 71 ? -0.428 -18.906 -3.318 1 98.94 71 LEU A O 1
ATOM 570 N N . TYR A 1 72 ? 0.064 -18.844 -1.12 1 98.94 72 TYR A N 1
ATOM 571 C CA . TYR A 1 72 ? 1.335 -18.156 -1.273 1 98.94 72 TYR A CA 1
ATOM 572 C C . TYR A 1 72 ? 2.508 -19.109 -1.151 1 98.94 72 TYR A C 1
ATOM 574 O O . TYR A 1 72 ? 2.578 -19.906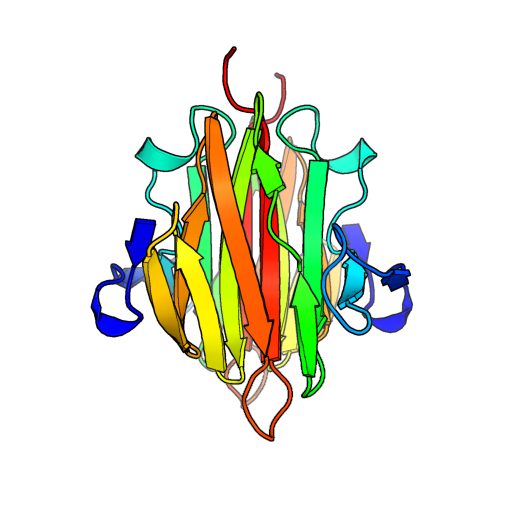 -0.203 1 98.94 72 TYR A O 1
ATOM 582 N N . ASP A 1 73 ? 3.373 -19.094 -2.107 1 98.81 73 ASP A N 1
ATOM 583 C CA . ASP A 1 73 ? 4.617 -19.859 -2.053 1 98.81 73 ASP A CA 1
ATOM 584 C C . ASP A 1 73 ? 5.758 -19.016 -1.497 1 98.81 73 ASP A C 1
ATOM 586 O O . ASP A 1 73 ? 6.195 -18.062 -2.141 1 98.81 73 ASP A O 1
ATOM 590 N N . ASP A 1 74 ? 6.176 -19.344 -0.334 1 98.56 74 ASP A N 1
ATOM 591 C CA . ASP A 1 74 ? 7.297 -18.672 0.325 1 98.56 74 ASP A CA 1
ATOM 592 C C . ASP A 1 74 ? 8.547 -19.547 0.282 1 98.56 74 ASP A C 1
ATOM 594 O O . ASP A 1 74 ? 8.789 -20.344 1.194 1 98.56 74 ASP A O 1
ATOM 598 N N . ASN A 1 75 ? 9.289 -19.266 -0.751 1 98.5 75 ASN A N 1
ATOM 599 C CA . ASN A 1 75 ? 10.516 -20.031 -0.956 1 98.5 75 ASN A CA 1
ATOM 600 C C . ASN A 1 75 ? 10.258 -21.531 -0.953 1 98.5 75 ASN A C 1
ATOM 602 O O . ASN A 1 75 ? 10.984 -22.297 -0.312 1 98.5 75 ASN A O 1
ATOM 606 N N . GLY A 1 76 ? 9.211 -21.859 -1.501 1 98.25 76 GLY A N 1
ATOM 607 C CA . GLY A 1 76 ? 8.93 -23.281 -1.687 1 98.25 76 GLY A CA 1
ATOM 608 C C . GLY A 1 76 ? 7.922 -23.828 -0.689 1 98.25 76 GLY A C 1
ATOM 609 O O . GLY A 1 76 ? 7.473 -24.969 -0.813 1 98.25 76 GLY A O 1
ATOM 610 N N . CYS A 1 77 ? 7.637 -23.109 0.284 1 98.25 77 CYS A N 1
ATOM 611 C CA . CYS A 1 77 ? 6.637 -23.516 1.271 1 98.25 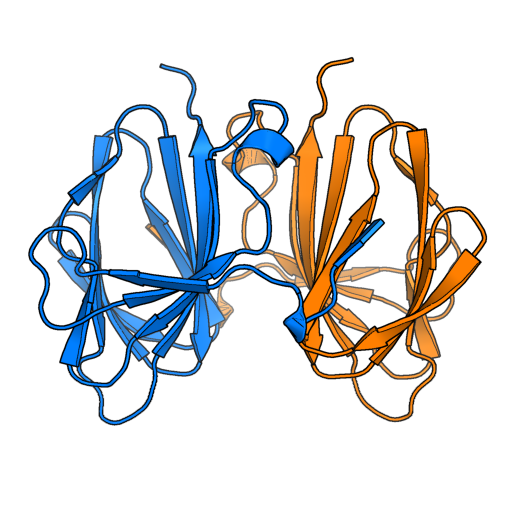77 CYS A CA 1
ATOM 612 C C . CYS A 1 77 ? 5.309 -22.812 1.008 1 98.25 77 CYS A C 1
ATOM 614 O O . CYS A 1 77 ? 5.207 -21.594 1.127 1 98.25 77 CYS A O 1
ATOM 616 N N . GLU A 1 78 ? 4.309 -23.594 0.72 1 98.38 78 GLU A N 1
ATOM 617 C CA . GLU A 1 78 ? 3 -23.016 0.403 1 98.38 78 GLU A CA 1
ATOM 618 C C . GLU A 1 78 ? 2.162 -22.828 1.663 1 98.38 78 GLU A C 1
ATOM 620 O O . GLU A 1 78 ? 2.057 -23.734 2.492 1 98.38 78 GLU A O 1
ATOM 625 N N . THR A 1 79 ? 1.636 -21.734 1.771 1 98.44 79 THR A N 1
ATOM 626 C CA . THR A 1 79 ? 0.764 -21.406 2.893 1 98.44 79 THR A CA 1
ATOM 627 C C . THR A 1 79 ? -0.374 -20.484 2.443 1 98.44 79 THR A C 1
ATOM 629 O O . THR A 1 79 ? -0.187 -19.641 1.569 1 98.44 79 THR A O 1
ATOM 632 N N . THR A 1 80 ? -1.535 -20.672 3.053 1 98.81 80 THR A N 1
ATOM 633 C CA . THR A 1 80 ? -2.662 -19.812 2.738 1 98.81 80 THR A CA 1
ATOM 634 C C . THR A 1 80 ? -2.482 -18.438 3.379 1 98.81 80 THR A C 1
ATOM 636 O O . THR A 1 80 ? -2.121 -18.328 4.551 1 98.81 80 THR A O 1
ATOM 639 N N . VAL A 1 81 ? -2.701 -17.438 2.568 1 98.88 81 VAL A N 1
ATOM 640 C CA . VAL A 1 81 ? -2.754 -16.062 3.094 1 98.88 81 VAL A CA 1
ATOM 641 C C . VAL A 1 81 ? -4.164 -15.508 2.934 1 98.88 81 VAL A C 1
ATOM 643 O O . VAL A 1 81 ? -4.91 -15.93 2.047 1 98.88 81 VAL A O 1
ATOM 646 N N . ARG A 1 82 ? -4.496 -14.562 3.809 1 98.75 82 ARG A N 1
ATOM 647 C CA . ARG A 1 82 ? -5.84 -13.992 3.869 1 98.75 82 ARG A CA 1
ATOM 648 C C . ARG A 1 82 ? -5.785 -12.484 4.082 1 98.75 82 ARG A C 1
ATOM 650 O O . ARG A 1 82 ? -4.73 -11.938 4.406 1 98.75 82 ARG A O 1
ATOM 657 N N . ALA A 1 83 ? -6.996 -11.906 3.939 1 98.81 83 ALA A N 1
ATOM 658 C CA . ALA A 1 83 ? -7.105 -10.461 4.156 1 98.81 83 ALA A CA 1
ATOM 659 C C . ALA A 1 83 ? -6.434 -10.055 5.465 1 98.81 83 ALA A C 1
ATOM 661 O O . ALA A 1 83 ? -6.664 -10.672 6.508 1 98.81 83 ALA A O 1
ATOM 662 N N . GLY A 1 84 ? -5.609 -9.078 5.352 1 98.81 84 GLY A N 1
ATOM 663 C CA . GLY A 1 84 ? -4.902 -8.562 6.516 1 98.81 84 GLY A CA 1
ATOM 664 C C . GLY A 1 84 ? -3.479 -9.078 6.621 1 98.81 84 GLY A C 1
ATOM 665 O O . GLY A 1 84 ? -2.654 -8.484 7.324 1 98.81 84 GLY A O 1
ATOM 666 N N . ASP A 1 85 ? -3.176 -10.18 6.016 1 98.94 85 ASP A N 1
ATOM 667 C CA . ASP A 1 85 ? -1.819 -10.719 6.043 1 98.94 85 ASP A CA 1
ATOM 668 C C . ASP A 1 85 ? -0.877 -9.883 5.18 1 98.94 85 ASP A C 1
ATOM 670 O O . ASP A 1 85 ? -1.31 -9.242 4.219 1 98.94 85 ASP A O 1
ATOM 674 N N . VAL A 1 86 ? 0.414 -9.875 5.531 1 98.94 86 VAL A N 1
ATOM 675 C CA . VAL A 1 86 ? 1.483 -9.219 4.789 1 98.94 86 VAL A CA 1
ATOM 676 C C . VAL A 1 86 ? 2.568 -10.234 4.434 1 98.94 86 VAL A C 1
ATOM 678 O O . VAL A 1 86 ? 2.971 -11.039 5.277 1 98.94 86 VAL A O 1
ATOM 681 N N . THR A 1 87 ? 2.961 -10.242 3.184 1 98.88 87 THR A N 1
ATOM 682 C CA . THR A 1 87 ? 4.098 -11.078 2.799 1 98.88 87 THR A CA 1
ATOM 683 C C . THR A 1 87 ? 5.285 -10.211 2.381 1 98.88 87 THR A C 1
ATOM 685 O O . THR A 1 87 ? 5.102 -9.133 1.807 1 98.88 87 THR A O 1
ATOM 688 N N . VAL A 1 88 ? 6.469 -10.641 2.635 1 98.69 88 VAL A N 1
ATOM 689 C CA . VAL A 1 88 ? 7.691 -9.969 2.207 1 98.69 88 VAL A CA 1
ATOM 690 C C . VAL A 1 88 ? 8.625 -10.977 1.538 1 98.69 88 VAL A C 1
ATOM 692 O O . VAL A 1 88 ? 9.008 -11.977 2.146 1 98.69 88 VAL A O 1
ATOM 695 N N . CYS A 1 89 ? 8.875 -10.758 0.351 1 98.62 89 CYS A N 1
ATOM 696 C CA . CYS A 1 89 ? 9.867 -11.516 -0.405 1 98.62 89 CYS A CA 1
ATOM 697 C C . CYS A 1 89 ? 11.125 -10.688 -0.643 1 98.62 89 CYS A C 1
ATOM 699 O O . CYS A 1 89 ? 11.109 -9.742 -1.431 1 98.62 89 CYS A O 1
ATOM 701 N N . ARG A 1 90 ? 12.211 -11.008 -0.019 1 98 90 ARG A N 1
ATOM 702 C CA . ARG A 1 90 ? 13.43 -10.211 -0.033 1 98 90 ARG A CA 1
ATOM 703 C C . ARG A 1 90 ? 14.312 -10.57 -1.223 1 98 90 ARG A C 1
ATOM 705 O O . ARG A 1 90 ? 14.008 -11.508 -1.963 1 98 90 ARG A O 1
ATOM 712 N N . HIS A 1 91 ? 15.328 -9.719 -1.367 1 97.5 91 HIS A N 1
ATOM 713 C CA . HIS A 1 91 ? 16.344 -10.023 -2.365 1 97.5 91 HIS A CA 1
ATOM 714 C C . HIS A 1 91 ? 16.797 -11.477 -2.271 1 97.5 91 HIS A C 1
ATOM 716 O O . HIS A 1 91 ? 17.016 -12 -1.174 1 97.5 91 HIS A O 1
ATOM 722 N N . ASP A 1 92 ? 16.859 -12.133 -3.424 1 97.19 92 ASP A N 1
ATOM 723 C CA . ASP A 1 92 ? 17.344 -13.5 -3.605 1 97.19 92 ASP A CA 1
ATOM 724 C C . ASP A 1 92 ? 16.328 -14.516 -3.094 1 97.19 92 ASP A C 1
ATOM 726 O O . ASP A 1 92 ? 16.641 -15.703 -2.963 1 97.19 92 ASP A O 1
ATOM 730 N N . GLU A 1 93 ? 15.195 -14.133 -2.721 1 98.25 93 GLU A N 1
ATOM 731 C CA . GLU A 1 93 ? 14.102 -15.031 -2.369 1 98.25 93 GLU A CA 1
ATOM 732 C C . GLU A 1 93 ? 13.117 -15.18 -3.527 1 98.25 93 GLU A C 1
ATOM 734 O O . GLU A 1 93 ? 13.148 -14.398 -4.48 1 98.25 93 GLU A O 1
ATOM 739 N N . GLU A 1 94 ? 12.297 -16.172 -3.443 1 98.69 94 GLU A N 1
ATOM 740 C CA . GLU A 1 94 ? 11.281 -16.453 -4.453 1 98.69 94 GLU A CA 1
ATOM 741 C C . GLU A 1 94 ? 9.891 -16.516 -3.828 1 98.69 94 GLU A C 1
ATOM 743 O O . GLU A 1 94 ? 9.75 -16.922 -2.672 1 98.69 94 GLU A O 1
ATOM 748 N N . HIS A 1 95 ? 8.922 -16.156 -4.621 1 98.88 95 HIS A N 1
ATOM 749 C CA . HIS A 1 95 ? 7.551 -16.312 -4.152 1 98.88 95 HIS A CA 1
ATOM 750 C C . HIS A 1 95 ? 6.582 -16.453 -5.32 1 98.88 95 HIS A C 1
ATOM 752 O O . HIS A 1 95 ? 6.965 -16.25 -6.477 1 98.88 95 HIS A O 1
ATOM 758 N N . ALA A 1 96 ? 5.391 -16.859 -5.047 1 98.94 96 ALA A N 1
ATOM 759 C CA . ALA A 1 96 ? 4.234 -16.922 -5.934 1 98.94 96 ALA A CA 1
ATOM 760 C C . ALA A 1 96 ? 2.934 -16.75 -5.152 1 98.94 96 ALA A C 1
ATOM 762 O O . ALA A 1 96 ? 2.92 -16.859 -3.926 1 98.94 96 ALA A O 1
ATOM 763 N N . LEU A 1 97 ? 1.891 -16.469 -5.879 1 98.94 97 LEU A N 1
ATOM 764 C CA . LEU A 1 97 ? 0.58 -16.344 -5.25 1 98.94 97 LEU A CA 1
ATOM 765 C C . LEU A 1 97 ? -0.522 -16.797 -6.203 1 98.94 97 LEU A C 1
ATOM 767 O O . LEU A 1 97 ? -0.666 -16.25 -7.297 1 98.94 97 LEU A O 1
ATOM 771 N N . LEU A 1 98 ? -1.271 -17.734 -5.801 1 98.94 98 LEU A N 1
ATOM 772 C CA . LEU A 1 98 ? -2.393 -18.281 -6.555 1 98.94 98 LEU A CA 1
ATOM 773 C C . LEU A 1 98 ? -3.711 -18.031 -5.832 1 98.94 98 LEU A C 1
ATOM 775 O O . LEU A 1 98 ? -3.828 -18.297 -4.633 1 98.94 98 LEU A O 1
ATOM 779 N N . ASN A 1 99 ? -4.691 -17.469 -6.551 1 98.94 99 ASN A N 1
ATOM 780 C CA . ASN A 1 99 ? -6.055 -17.484 -6.027 1 98.94 99 ASN A CA 1
ATOM 781 C C . ASN A 1 99 ? -6.742 -18.812 -6.277 1 98.94 99 ASN A C 1
ATOM 783 O O . ASN A 1 99 ? -7.34 -19.031 -7.336 1 98.94 99 ASN A O 1
ATOM 787 N N . ASN A 1 100 ? -6.684 -19.562 -5.289 1 98.56 100 ASN A N 1
ATOM 788 C CA . ASN A 1 100 ? -7.262 -20.906 -5.441 1 98.56 100 ASN A CA 1
ATOM 789 C C . ASN A 1 100 ? -8.656 -20.984 -4.82 1 98.56 100 ASN A C 1
ATOM 791 O O . ASN A 1 100 ? -9.156 -22.078 -4.562 1 98.56 100 ASN A O 1
ATOM 795 N N . GLY A 1 101 ? -9.172 -19.891 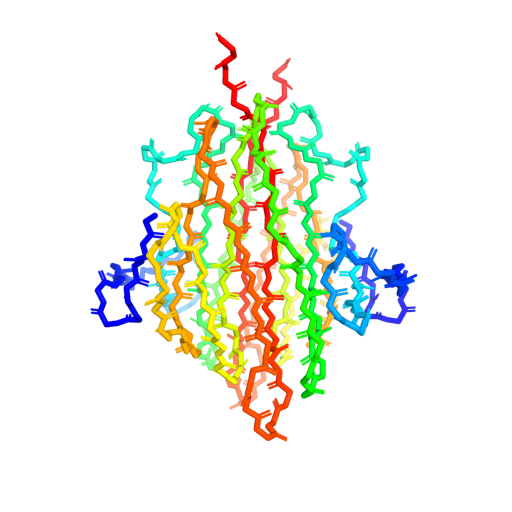-4.387 1 97.75 101 GLY A N 1
ATOM 796 C CA . GLY A 1 101 ? -10.508 -19.844 -3.814 1 97.75 101 GLY A CA 1
ATOM 797 C C . GLY A 1 101 ? -11.562 -19.375 -4.805 1 97.75 101 GLY A C 1
ATOM 798 O O . GLY A 1 101 ? -11.25 -19.094 -5.961 1 97.75 101 GLY A O 1
ATOM 799 N N . PRO A 1 102 ? -12.812 -19.281 -4.336 1 98.19 102 PRO A N 1
ATOM 800 C CA . PRO A 1 102 ? -13.922 -18.953 -5.234 1 98.19 102 PRO A CA 1
ATOM 801 C C . PRO A 1 102 ? -14.133 -17.438 -5.391 1 98.19 102 PRO A C 1
ATOM 803 O O . PRO A 1 102 ? -14.875 -17.016 -6.277 1 98.19 102 PRO A O 1
ATOM 806 N N . ASP A 1 103 ? -13.539 -16.688 -4.535 1 98.69 103 ASP A N 1
ATOM 807 C CA . ASP A 1 103 ? -13.758 -15.25 -4.543 1 98.69 103 ASP A CA 1
ATOM 808 C C . ASP A 1 103 ? -12.523 -14.508 -5.062 1 98.69 103 ASP A C 1
ATOM 810 O O . ASP A 1 103 ? -11.43 -15.07 -5.102 1 98.69 103 ASP A O 1
ATOM 814 N N . ASP A 1 104 ? -12.68 -13.234 -5.422 1 98.88 104 ASP A N 1
ATOM 815 C CA . ASP A 1 104 ? -11.562 -12.391 -5.859 1 98.88 104 ASP A CA 1
ATOM 816 C C . ASP A 1 104 ? -10.539 -12.211 -4.746 1 98.88 104 ASP A C 1
ATOM 818 O O . ASP A 1 104 ? -10.906 -12.094 -3.572 1 98.88 104 ASP A O 1
ATOM 822 N N . LEU A 1 105 ? -9.328 -12.258 -5.109 1 98.94 105 LEU A N 1
ATOM 823 C CA . LEU A 1 105 ? -8.219 -11.898 -4.234 1 98.94 105 LEU A CA 1
ATOM 824 C C . LEU A 1 105 ? -7.648 -10.539 -4.605 1 98.94 105 LEU A C 1
ATOM 826 O O . LEU A 1 105 ? -7.238 -10.32 -5.75 1 98.94 105 LEU A O 1
ATOM 830 N N . GLU A 1 106 ? -7.66 -9.547 -3.65 1 98.94 106 GLU A N 1
ATOM 831 C CA . GLU A 1 106 ? -7.141 -8.195 -3.859 1 98.94 106 GLU A CA 1
ATOM 832 C C . GLU A 1 106 ? -5.957 -7.914 -2.938 1 98.94 106 GLU A C 1
ATOM 834 O O . GLU A 1 106 ? -5.984 -8.273 -1.758 1 98.94 106 GLU A O 1
ATOM 839 N N . MET A 1 107 ? -4.984 -7.301 -3.525 1 98.94 107 MET A N 1
ATOM 840 C CA . MET A 1 107 ? -3.816 -6.98 -2.711 1 98.94 107 MET A CA 1
ATOM 841 C C . MET A 1 107 ? -3.15 -5.695 -3.197 1 98.94 107 MET A C 1
ATOM 843 O O . MET A 1 107 ? -3.426 -5.23 -4.305 1 98.94 107 MET A O 1
ATOM 847 N N . ILE A 1 108 ? -2.342 -5.105 -2.357 1 98.94 108 ILE A N 1
ATOM 848 C CA . ILE A 1 108 ? -1.415 -4.043 -2.738 1 98.94 108 ILE A CA 1
ATOM 849 C C . ILE A 1 108 ? -0.004 -4.613 -2.871 1 98.94 108 ILE A C 1
ATOM 851 O O . ILE A 1 108 ? 0.493 -5.273 -1.957 1 98.94 108 ILE A O 1
ATOM 855 N N . ALA A 1 109 ? 0.591 -4.434 -3.986 1 98.94 109 ALA A N 1
ATOM 856 C CA . ALA A 1 109 ? 1.96 -4.875 -4.242 1 98.94 109 ALA A CA 1
ATOM 857 C C . ALA A 1 109 ? 2.922 -3.689 -4.258 1 98.94 109 ALA A C 1
ATOM 859 O O . ALA A 1 109 ? 2.699 -2.709 -4.973 1 98.94 109 ALA A O 1
ATOM 860 N N . LEU A 1 110 ? 3.938 -3.777 -3.471 1 98.94 110 LEU A N 1
ATOM 861 C CA . LEU A 1 110 ? 4.992 -2.773 -3.389 1 98.94 110 LEU A CA 1
ATOM 862 C C . LEU A 1 110 ? 6.359 -3.4 -3.633 1 98.94 110 LEU A C 1
ATOM 864 O O . LEU A 1 110 ? 6.707 -4.41 -3.014 1 98.94 110 LEU A O 1
ATOM 868 N N . ILE A 1 111 ? 7.141 -2.875 -4.566 1 98.75 111 ILE A N 1
ATOM 869 C CA . ILE A 1 111 ? 8.516 -3.311 -4.77 1 98.75 111 ILE A CA 1
ATOM 870 C C . ILE A 1 111 ? 9.461 -2.129 -4.574 1 98.75 111 ILE A C 1
ATOM 872 O O . ILE A 1 111 ? 9.367 -1.123 -5.281 1 98.75 111 ILE A O 1
ATOM 876 N N . LEU A 1 112 ? 10.32 -2.217 -3.672 1 98.44 112 LEU A N 1
ATOM 877 C CA . LEU A 1 112 ? 11.414 -1.278 -3.439 1 98.44 112 LEU A CA 1
ATOM 878 C C . LEU A 1 112 ? 12.758 -1.923 -3.746 1 98.44 112 LEU A C 1
ATOM 880 O O . LEU A 1 112 ? 12.906 -3.143 -3.648 1 98.44 112 LEU A O 1
ATOM 884 N N . TYR A 1 113 ? 13.68 -1.069 -4.082 1 97.69 113 TYR A N 1
ATOM 885 C CA . TYR A 1 113 ? 15 -1.593 -4.402 1 97.69 113 TYR A CA 1
ATOM 886 C C . TYR A 1 113 ? 15.758 -1.975 -3.137 1 97.69 113 TYR A C 1
ATOM 888 O O . TYR A 1 113 ? 15.523 -1.409 -2.068 1 97.69 113 TYR A O 1
ATOM 896 N N . SER A 1 114 ? 16.594 -2.982 -3.309 1 94.44 114 SER A N 1
ATOM 897 C CA . SER A 1 114 ? 17.469 -3.426 -2.227 1 94.44 114 SER A CA 1
ATOM 898 C C . SER A 1 114 ? 18.922 -3.061 -2.506 1 94.44 114 SER A C 1
ATOM 900 O O . SER A 1 114 ? 19.281 -2.766 -3.646 1 94.44 114 SER A O 1
ATOM 902 N N . GLU A 1 115 ? 19.703 -2.721 -1.488 1 78.31 115 GLU A N 1
ATOM 903 C CA . GLU A 1 115 ? 21.125 -2.514 -1.729 1 78.31 115 GLU A CA 1
ATOM 904 C C . GLU A 1 115 ? 21.812 -3.809 -2.16 1 78.31 115 GLU A C 1
ATOM 906 O O . GLU A 1 115 ? 21.547 -4.875 -1.601 1 78.31 115 GLU A O 1
ATOM 911 N N . LYS A 1 116 ? 22.359 -3.826 -3.41 1 58.84 116 LYS A N 1
ATOM 912 C CA . LYS A 1 116 ? 23.156 -4.969 -3.824 1 58.84 116 LYS A CA 1
ATOM 913 C C . LYS A 1 116 ? 24.328 -5.184 -2.871 1 58.84 116 LYS A C 1
ATOM 915 O O . LYS A 1 116 ? 24.828 -4.234 -2.266 1 58.84 116 LYS A O 1
ATOM 920 N N . MET B 1 1 ? 8.703 -14.477 4.066 1 95.56 1 MET B N 1
ATOM 921 C CA . MET B 1 1 ? 8.156 -14.109 5.371 1 95.56 1 MET B CA 1
ATOM 922 C C . MET B 1 1 ? 6.688 -13.727 5.262 1 95.56 1 MET B C 1
ATOM 924 O O . MET B 1 1 ? 6.281 -13.078 4.297 1 95.56 1 MET B O 1
ATOM 928 N N . ILE B 1 2 ? 5.879 -14.18 6.168 1 98.19 2 ILE B N 1
ATOM 929 C CA . ILE B 1 2 ? 4.461 -13.852 6.246 1 98.19 2 ILE B CA 1
ATOM 930 C C . ILE B 1 2 ? 4.141 -13.289 7.633 1 98.19 2 ILE B C 1
ATOM 932 O O . ILE B 1 2 ? 4.469 -13.914 8.648 1 98.19 2 ILE B O 1
ATOM 936 N N . ARG B 1 3 ? 3.689 -12.164 7.668 1 98.62 3 ARG B N 1
ATOM 937 C CA . ARG B 1 3 ? 3.154 -11.586 8.898 1 98.62 3 ARG B CA 1
ATOM 938 C C . ARG B 1 3 ? 1.63 -11.641 8.906 1 98.62 3 ARG B C 1
ATOM 940 O O . ARG B 1 3 ? 0.973 -10.992 8.094 1 98.62 3 ARG B O 1
ATOM 947 N N . ARG B 1 4 ? 1.077 -12.352 9.93 1 98.75 4 ARG B N 1
ATOM 948 C CA . ARG B 1 4 ? -0.367 -12.539 10.008 1 98.75 4 ARG B CA 1
ATOM 949 C C . ARG B 1 4 ? -1.06 -11.266 10.492 1 98.75 4 ARG B C 1
ATOM 951 O O . ARG B 1 4 ? -0.473 -10.477 11.234 1 98.75 4 ARG B O 1
ATOM 958 N N . ALA B 1 5 ? -2.301 -11.164 10.078 1 98.44 5 ALA B N 1
ATOM 959 C CA . ALA B 1 5 ? -3.102 -9.984 10.406 1 98.44 5 ALA B CA 1
ATOM 960 C C . ALA B 1 5 ? -3.029 -9.672 11.898 1 98.44 5 ALA B C 1
ATOM 962 O O . ALA B 1 5 ? -2.855 -8.516 12.281 1 98.44 5 ALA B O 1
ATOM 963 N N . GLN B 1 6 ? -3.059 -10.641 12.688 1 97.62 6 GLN B N 1
ATOM 964 C CA . GLN B 1 6 ? -3.148 -10.453 14.133 1 97.62 6 GLN B CA 1
ATOM 965 C C . GLN B 1 6 ? -1.779 -10.148 14.734 1 97.62 6 GLN B C 1
ATOM 967 O O . GLN B 1 6 ? -1.681 -9.758 15.898 1 97.62 6 GLN B O 1
ATOM 972 N N . GLU B 1 7 ? -0.726 -10.367 13.938 1 97.62 7 GLU B N 1
ATOM 973 C CA . GLU B 1 7 ? 0.631 -10.188 14.445 1 97.62 7 GLU B CA 1
ATOM 974 C C . GLU B 1 7 ? 1.164 -8.797 14.109 1 97.62 7 GLU B C 1
ATOM 976 O O . GLU B 1 7 ? 2.252 -8.422 14.547 1 97.62 7 GLU B O 1
ATOM 981 N N . ARG B 1 8 ? 0.397 -8.031 13.359 1 97.69 8 ARG B N 1
ATOM 982 C CA . ARG B 1 8 ? 0.837 -6.691 12.992 1 97.69 8 ARG B CA 1
ATOM 983 C C . ARG B 1 8 ? 0.759 -5.742 14.18 1 97.69 8 ARG B C 1
ATOM 985 O O . ARG B 1 8 ? -0.179 -5.809 14.977 1 97.69 8 ARG B O 1
ATOM 992 N N . GLU B 1 9 ? 1.721 -4.883 14.211 1 97.94 9 GLU B N 1
ATOM 993 C CA . GLU B 1 9 ? 1.762 -3.896 15.289 1 97.94 9 GL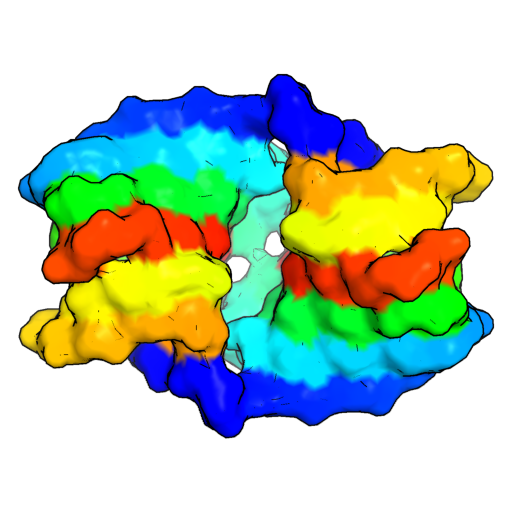U B CA 1
ATOM 994 C C . GLU B 1 9 ? 0.76 -2.771 15.047 1 97.94 9 GLU B C 1
ATOM 996 O O . GLU B 1 9 ? 0.652 -2.26 13.93 1 97.94 9 GLU B O 1
ATOM 1001 N N . THR B 1 10 ? 0.025 -2.391 16.094 1 98.12 10 THR B N 1
ATOM 1002 C CA . THR B 1 10 ? -0.95 -1.311 16 1 98.12 10 THR B CA 1
ATOM 1003 C C . THR B 1 10 ? -0.583 -0.165 16.938 1 98.12 10 THR B C 1
ATOM 1005 O O . THR B 1 10 ? 0.107 -0.372 17.938 1 98.12 10 THR B O 1
ATOM 1008 N N . CYS B 1 11 ? -0.983 1.053 16.562 1 97.62 11 CYS B N 1
ATOM 1009 C CA . CYS B 1 11 ? -0.778 2.225 17.406 1 97.62 11 CYS B CA 1
ATOM 1010 C C . CYS B 1 11 ? -1.83 3.291 17.125 1 97.62 11 CYS B C 1
ATOM 1012 O O . CYS B 1 11 ? -2.244 3.473 15.977 1 97.62 11 CYS B O 1
ATOM 1014 N N . ASP B 1 12 ? -2.314 3.98 18.156 1 98.31 12 ASP B N 1
ATOM 1015 C CA . ASP B 1 12 ? -3.197 5.137 18.031 1 98.31 12 ASP B CA 1
ATOM 1016 C C . ASP B 1 12 ? -2.482 6.422 18.453 1 98.31 12 ASP B C 1
ATOM 1018 O O . ASP B 1 12 ? -1.903 6.488 19.531 1 98.31 12 ASP B O 1
ATOM 1022 N N . LYS B 1 13 ? -2.549 7.398 17.562 1 98.19 13 LYS B N 1
ATOM 1023 C CA . LYS B 1 13 ? -1.852 8.641 17.891 1 98.19 13 LYS B CA 1
ATOM 1024 C C . LYS B 1 13 ? -2.596 9.852 17.328 1 98.19 13 LYS B C 1
ATOM 1026 O O . LYS B 1 13 ? -3.221 9.766 16.266 1 98.19 13 LYS B O 1
ATOM 1031 N N . THR B 1 14 ? -2.557 10.977 18.141 1 98.62 14 THR B N 1
ATOM 1032 C CA . THR B 1 14 ? -2.928 12.258 17.562 1 98.62 14 THR B CA 1
ATOM 1033 C C . THR B 1 14 ? -1.848 12.75 16.594 1 98.62 14 THR B C 1
ATOM 1035 O O . THR B 1 14 ? -0.656 12.672 16.906 1 98.62 14 THR B O 1
ATOM 1038 N N . MET B 1 15 ? -2.297 13.234 15.484 1 98.19 15 MET B N 1
ATOM 1039 C CA . MET B 1 15 ? -1.305 13.516 14.453 1 98.19 15 MET B CA 1
ATOM 1040 C C . MET B 1 15 ? -1.299 14.992 14.094 1 98.19 15 MET B C 1
ATOM 1042 O O . MET B 1 15 ? -2.305 15.531 13.625 1 98.19 15 MET B O 1
ATOM 1046 N N . PHE B 1 16 ? -0.144 15.633 14.328 1 98.38 16 PHE B N 1
ATOM 1047 C CA . PHE B 1 16 ? 0.188 16.969 13.828 1 98.38 16 PHE B CA 1
ATOM 1048 C C . PHE B 1 16 ? -0.901 17.969 14.195 1 98.38 16 PHE B C 1
ATOM 1050 O O . PHE B 1 16 ? -1.319 18.766 13.359 1 98.38 16 PHE B O 1
ATOM 1057 N N . GLY B 1 17 ? -1.492 17.828 15.312 1 97.81 17 GLY B N 1
ATOM 1058 C CA . GLY B 1 17 ? -2.434 18.797 15.844 1 97.81 17 GLY B CA 1
ATOM 1059 C C . GLY B 1 17 ? -3.836 18.641 15.297 1 97.81 17 GLY B C 1
ATOM 1060 O O . GLY B 1 17 ? -4.723 19.438 15.578 1 97.81 17 GLY B O 1
ATOM 1061 N N . GLY B 1 18 ? -4.078 17.688 14.391 1 97.88 18 GLY B N 1
ATOM 1062 C CA . GLY B 1 18 ? -5.426 17.422 13.914 1 97.88 18 GLY B CA 1
ATOM 1063 C C . GLY B 1 18 ? -6.34 16.859 14.977 1 97.88 18 GLY B C 1
ATOM 1064 O O . GLY B 1 18 ? -5.867 16.359 16 1 97.88 18 GLY B O 1
ATOM 1065 N N . PRO B 1 19 ? -7.586 16.953 14.758 1 98.62 19 PRO B N 1
ATOM 1066 C CA . PRO B 1 19 ? -8.523 16.406 15.742 1 98.62 19 PRO B CA 1
ATOM 1067 C C . PRO B 1 19 ? -8.516 14.883 15.789 1 98.62 19 PRO B C 1
ATOM 1069 O O . PRO B 1 19 ? -8.227 14.234 14.781 1 98.62 19 PRO B O 1
ATOM 1072 N N . GLY B 1 20 ? -8.891 14.289 16.953 1 98.5 20 GLY B N 1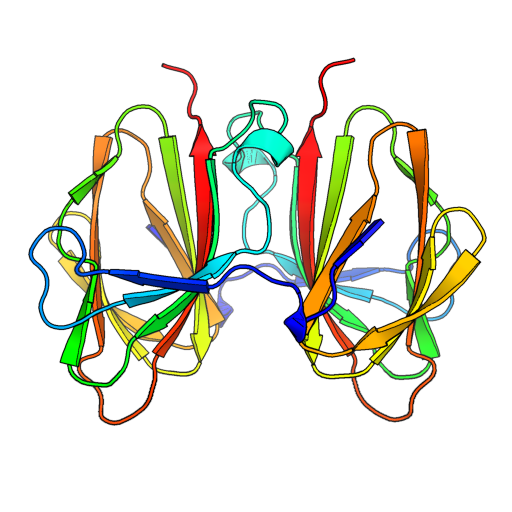
ATOM 1073 C CA . GLY B 1 20 ? -9.039 12.852 17.125 1 98.5 20 GLY B CA 1
ATOM 1074 C C . GLY B 1 20 ? -7.727 12.094 17.016 1 98.5 20 GLY B C 1
ATOM 1075 O O . GLY B 1 20 ? -6.668 12.633 17.359 1 98.5 20 GLY B O 1
ATOM 1076 N N . MET B 1 21 ? -7.887 10.812 16.656 1 98.44 21 MET B N 1
ATOM 1077 C CA . MET B 1 21 ? -6.707 9.953 16.562 1 98.44 21 MET B CA 1
ATOM 1078 C C . MET B 1 21 ? -6.707 9.156 15.266 1 98.44 21 MET B C 1
ATOM 1080 O O . MET B 1 21 ? -7.758 8.711 14.805 1 98.44 21 MET B O 1
ATOM 1084 N N . ALA B 1 22 ? -5.547 9.055 14.773 1 98.75 22 ALA B N 1
ATOM 1085 C CA . ALA B 1 22 ? -5.359 8.094 13.688 1 98.75 22 ALA B CA 1
ATOM 1086 C C . ALA B 1 22 ? -4.996 6.715 14.227 1 98.75 22 ALA B C 1
ATOM 1088 O O . ALA B 1 22 ? -4.203 6.598 15.164 1 98.75 22 ALA B O 1
ATOM 1089 N N . HIS B 1 23 ? -5.609 5.703 13.688 1 98.81 23 HIS B N 1
ATOM 1090 C CA . HIS B 1 23 ? -5.316 4.324 14.062 1 98.81 23 HIS B CA 1
ATOM 1091 C C . HIS B 1 23 ? -4.418 3.652 13.031 1 98.81 23 HIS B C 1
ATOM 1093 O O . HIS B 1 23 ? -4.844 3.402 11.898 1 98.81 23 HIS B O 1
ATOM 1099 N N . PHE B 1 24 ? -3.234 3.291 13.445 1 98.69 24 PHE B N 1
ATOM 1100 C CA . PHE B 1 24 ? -2.248 2.736 12.531 1 98.69 24 PHE B CA 1
ATOM 1101 C C . PHE B 1 24 ? -2.096 1.235 12.734 1 98.69 24 PHE B C 1
ATOM 1103 O O . PHE B 1 24 ? -2.086 0.758 13.875 1 98.69 24 PHE B O 1
ATOM 1110 N N . THR B 1 25 ? -2.043 0.498 11.703 1 98.81 25 THR B N 1
ATOM 1111 C CA . THR B 1 25 ? -1.551 -0.875 11.672 1 98.81 25 THR B CA 1
ATOM 1112 C C . THR B 1 25 ? -0.379 -1.013 10.711 1 98.81 25 THR B C 1
ATOM 1114 O O . THR B 1 25 ? -0.524 -0.769 9.508 1 98.81 25 THR B O 1
ATOM 1117 N N . LYS B 1 26 ? 0.768 -1.41 11.242 1 98.75 26 LYS B N 1
ATOM 1118 C CA . LYS B 1 26 ? 1.987 -1.415 10.438 1 98.75 26 LYS B CA 1
ATOM 1119 C C . LYS B 1 26 ? 1.973 -2.553 9.422 1 98.75 26 LYS B C 1
ATOM 1121 O O . LYS B 1 26 ? 1.566 -3.672 9.742 1 98.75 26 LYS B O 1
ATOM 1126 N N . LEU B 1 27 ? 2.371 -2.225 8.242 1 98.81 27 LEU B N 1
ATOM 1127 C CA . LEU B 1 27 ? 2.578 -3.234 7.211 1 98.81 27 LEU B CA 1
ATOM 1128 C C . LEU B 1 27 ? 4.051 -3.615 7.113 1 98.81 27 LEU B C 1
ATOM 1130 O O . LEU B 1 27 ? 4.387 -4.797 6.992 1 98.81 27 LEU B O 1
ATOM 1134 N N . LEU B 1 28 ? 4.934 -2.656 7.129 1 98.31 28 LEU B N 1
ATOM 1135 C CA . LEU B 1 28 ? 6.371 -2.848 7.312 1 98.31 28 LEU B CA 1
ATOM 1136 C C . LEU B 1 28 ? 6.859 -2.113 8.555 1 98.31 28 LEU B C 1
ATOM 1138 O O . LEU B 1 28 ? 6.441 -0.985 8.828 1 98.31 28 LEU B 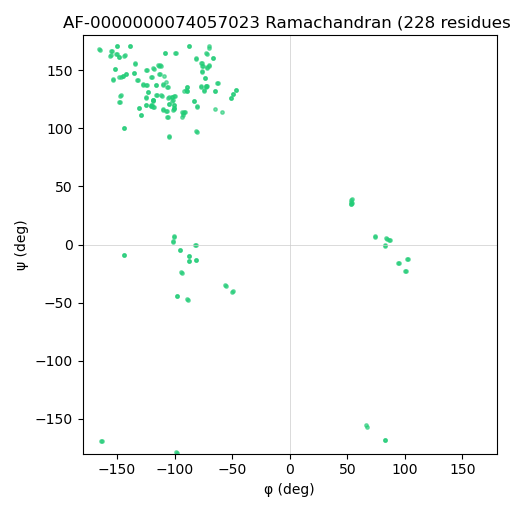O 1
ATOM 1142 N N . ASN B 1 29 ? 7.812 -2.721 9.234 1 95.88 29 ASN B N 1
ATOM 1143 C CA . ASN B 1 29 ? 8.5 -2.021 10.312 1 95.88 29 ASN B CA 1
ATOM 1144 C C . ASN B 1 29 ? 9.594 -1.101 9.781 1 95.88 29 ASN B C 1
ATOM 1146 O O . ASN B 1 29 ? 10.117 -1.317 8.68 1 95.88 29 ASN B O 1
ATOM 1150 N N . GLU B 1 30 ? 9.969 -0.168 10.594 1 92.94 30 GLU B N 1
ATOM 1151 C CA . GLU B 1 30 ? 10.898 0.876 10.18 1 92.94 30 GLU B CA 1
ATOM 1152 C C . GLU B 1 30 ? 12.195 0.278 9.648 1 92.94 30 GLU B C 1
ATOM 1154 O O . GLU B 1 30 ? 12.781 0.793 8.695 1 92.94 30 GLU B O 1
ATOM 1159 N N . THR B 1 31 ? 12.625 -0.806 10.211 1 94 31 THR B N 1
ATOM 1160 C CA . THR B 1 31 ? 13.922 -1.396 9.867 1 94 31 THR B CA 1
ATOM 1161 C C . THR B 1 31 ? 13.805 -2.248 8.602 1 94 31 THR B C 1
ATOM 1163 O O . THR B 1 31 ? 14.812 -2.734 8.086 1 94 31 THR B O 1
ATOM 1166 N N . GLU B 1 32 ? 12.633 -2.326 8.062 1 96.75 32 GLU B N 1
ATOM 1167 C CA . GLU B 1 32 ? 12.414 -3.291 6.988 1 96.75 32 GLU B CA 1
ATOM 1168 C C . GLU B 1 32 ? 12.43 -2.609 5.621 1 96.75 32 GLU B C 1
ATOM 1170 O O . GLU B 1 32 ? 12.32 -3.273 4.59 1 96.75 32 GLU B O 1
ATOM 1175 N N . PHE B 1 33 ? 12.672 -1.308 5.551 1 97.19 33 PHE B N 1
ATOM 1176 C CA . PHE B 1 33 ? 12.602 -0.529 4.32 1 97.19 33 PHE B CA 1
ATOM 1177 C C . PHE B 1 33 ? 13.938 -0.568 3.584 1 97.19 33 PHE B C 1
ATOM 1179 O O . PHE B 1 33 ? 14.039 -0.104 2.447 1 97.19 33 PHE B O 1
ATOM 1186 N N . GLU B 1 34 ? 14.938 -1.092 4.234 1 96.25 34 GLU B N 1
ATOM 1187 C CA . GLU B 1 34 ? 16.281 -1.183 3.678 1 96.25 34 GLU B CA 1
ATOM 1188 C C . GLU B 1 34 ? 16.766 0.179 3.193 1 96.25 34 GLU B C 1
ATOM 1190 O O . GLU B 1 34 ? 17.328 0.293 2.096 1 96.25 34 GLU B O 1
ATOM 1195 N N . GLY B 1 35 ? 16.391 1.141 3.928 1 95.56 35 GLY B N 1
ATOM 1196 C CA . GLY B 1 35 ? 16.891 2.488 3.711 1 95.56 35 GLY B CA 1
ATOM 1197 C C . GLY B 1 35 ? 16.094 3.268 2.686 1 95.56 35 GLY B C 1
ATOM 1198 O O . GLY B 1 35 ? 16.422 4.418 2.379 1 95.56 35 GLY B O 1
ATOM 1199 N N . LYS B 1 36 ? 15.031 2.766 2.137 1 97.38 36 LYS B N 1
ATOM 1200 C CA . LYS B 1 36 ? 14.32 3.41 1.036 1 97.38 36 LYS B CA 1
ATOM 1201 C C . LYS B 1 36 ? 13.18 4.281 1.554 1 97.38 36 LYS B C 1
ATOM 1203 O O . LYS B 1 36 ? 12.719 5.195 0.861 1 97.38 36 LYS B O 1
ATOM 1208 N N . GLY B 1 37 ? 12.664 3.988 2.734 1 97.75 37 GLY B N 1
ATOM 1209 C CA . GLY B 1 37 ? 11.539 4.699 3.322 1 97.75 37 GLY B CA 1
ATOM 1210 C C . GLY B 1 37 ? 11.398 4.453 4.812 1 97.75 37 GLY B C 1
ATOM 1211 O O . GLY B 1 37 ? 12.297 3.914 5.449 1 97.75 37 GLY B O 1
ATOM 1212 N N . ARG B 1 38 ? 10.219 4.914 5.352 1 97.75 38 ARG B N 1
ATOM 1213 C CA . ARG B 1 38 ? 10.172 4.832 6.809 1 97.75 38 ARG B CA 1
ATOM 1214 C C . ARG B 1 38 ? 8.766 4.488 7.293 1 97.75 38 ARG B C 1
ATOM 1216 O O . ARG B 1 38 ? 8.555 4.242 8.477 1 97.75 38 ARG B O 1
ATOM 1223 N N . LEU B 1 39 ? 7.789 4.492 6.395 1 98.44 39 LEU B N 1
ATOM 1224 C CA . LEU B 1 39 ? 6.422 4.234 6.828 1 98.44 39 LEU B CA 1
ATOM 1225 C C . LEU B 1 39 ? 5.633 3.508 5.742 1 98.44 39 LEU B C 1
ATOM 1227 O O . LEU B 1 39 ? 5.664 3.906 4.574 1 98.44 39 LEU B O 1
ATOM 1231 N N . TYR B 1 40 ? 5.012 2.449 6.031 1 98.88 40 TYR B N 1
ATOM 1232 C CA . TYR B 1 40 ? 4.023 1.693 5.273 1 98.88 40 TYR B CA 1
ATOM 1233 C C . TYR B 1 40 ? 2.957 1.107 6.191 1 98.88 40 TYR B C 1
ATOM 1235 O O . TYR B 1 40 ? 3.184 0.081 6.84 1 98.88 40 TYR B O 1
ATOM 1243 N N . ASN B 1 41 ? 1.812 1.809 6.223 1 98.88 41 ASN B N 1
ATOM 1244 C CA . ASN B 1 41 ? 0.802 1.486 7.227 1 98.88 41 ASN B CA 1
ATOM 1245 C C . ASN B 1 41 ? -0.597 1.441 6.617 1 98.88 41 ASN B C 1
ATOM 1247 O O . ASN B 1 41 ? -0.886 2.162 5.66 1 98.88 41 ASN B O 1
ATOM 1251 N N . HIS B 1 42 ? -1.398 0.605 7.145 1 98.88 42 HIS B N 1
ATOM 1252 C CA . HIS B 1 42 ? -2.852 0.695 7.043 1 98.88 42 HIS B CA 1
ATOM 1253 C C . HIS B 1 42 ? -3.418 1.645 8.094 1 98.88 42 HIS B C 1
ATOM 1255 O O . HIS B 1 42 ? -3.188 1.462 9.289 1 98.88 42 HIS B O 1
ATOM 1261 N N . VAL B 1 43 ? -4.156 2.664 7.691 1 98.94 43 VAL B N 1
ATOM 1262 C CA . VAL B 1 43 ? -4.574 3.713 8.617 1 98.94 43 VAL B CA 1
ATOM 1263 C C . VAL B 1 43 ? -6.094 3.844 8.602 1 98.94 43 VAL B C 1
ATOM 1265 O O . VAL B 1 43 ? -6.711 3.834 7.531 1 98.94 43 VAL B O 1
ATOM 1268 N N . LEU B 1 44 ? -6.648 3.99 9.727 1 98.94 44 LEU B N 1
ATOM 1269 C CA . LEU B 1 44 ? -8.078 4.223 9.906 1 98.94 44 LEU B CA 1
ATOM 1270 C C . LEU B 1 44 ? -8.328 5.559 10.594 1 98.94 44 LEU B C 1
ATOM 1272 O O . LEU B 1 44 ? -7.762 5.832 11.656 1 98.94 44 LEU B O 1
ATOM 1276 N N . LEU B 1 45 ? -9.094 6.391 9.992 1 98.94 45 LEU B N 1
ATOM 1277 C CA . LEU B 1 45 ? -9.625 7.605 10.594 1 98.94 45 LEU B CA 1
ATOM 1278 C C . LEU B 1 45 ? -11.133 7.48 10.82 1 98.94 45 LEU B C 1
ATOM 1280 O O . LEU B 1 45 ? -11.898 7.359 9.859 1 98.94 45 LEU B O 1
ATOM 1284 N N . ARG B 1 46 ? -11.562 7.508 12.023 1 98.88 46 ARG B N 1
ATOM 1285 C CA . ARG B 1 46 ? -12.992 7.559 12.312 1 98.88 46 ARG B CA 1
ATOM 1286 C C . ARG B 1 46 ? -13.562 8.938 11.992 1 98.88 46 ARG B C 1
ATOM 1288 O O . ARG B 1 46 ? -12.812 9.891 11.766 1 98.88 46 ARG B O 1
ATOM 1295 N N . PRO B 1 47 ? -14.922 8.961 11.922 1 98.88 47 PRO B N 1
ATOM 1296 C CA . PRO B 1 47 ? -15.516 10.273 11.672 1 98.88 47 PRO B CA 1
ATOM 1297 C C . PRO B 1 47 ? -15 11.352 12.633 1 98.88 47 PRO B C 1
ATOM 1299 O O . PRO B 1 47 ? -15.031 11.156 13.852 1 98.88 47 PRO B O 1
ATOM 1302 N N . GLY B 1 48 ? -14.508 12.422 12.055 1 98.81 48 GLY B N 1
ATOM 1303 C CA . GLY B 1 48 ? -14.008 13.523 12.859 1 98.81 48 GLY B CA 1
ATOM 1304 C C . GLY B 1 48 ? -12.516 13.461 13.109 1 98.81 48 GLY B C 1
ATOM 1305 O O . GLY B 1 48 ? -11.898 14.453 13.508 1 98.81 48 GLY B O 1
ATOM 1306 N N . ASP B 1 49 ? -11.844 12.305 12.883 1 98.88 49 ASP B N 1
ATOM 1307 C CA . ASP B 1 49 ? -10.406 12.133 13.07 1 98.88 49 ASP B CA 1
ATOM 1308 C C . ASP B 1 49 ? -9.625 12.766 11.914 1 98.88 49 ASP B C 1
ATOM 1310 O O . ASP B 1 49 ? -10.156 12.914 10.812 1 98.88 49 ASP B O 1
ATOM 1314 N N . ALA B 1 50 ? -8.336 13.133 12.172 1 98.88 50 ALA B N 1
ATOM 1315 C CA . ALA B 1 50 ? -7.559 13.766 11.109 1 98.88 50 ALA B CA 1
ATOM 1316 C C . ALA B 1 50 ? -6.066 13.484 11.289 1 98.88 50 ALA B C 1
ATOM 1318 O O . ALA B 1 50 ? -5.609 13.211 12.398 1 98.88 50 ALA B O 1
ATOM 1319 N N . VAL B 1 51 ? -5.422 13.477 10.172 1 98.88 51 VAL B N 1
ATOM 1320 C CA . VAL B 1 51 ? -4 13.812 10.141 1 98.88 51 VAL B CA 1
ATOM 1321 C C . VAL B 1 51 ? -3.828 15.305 9.898 1 98.88 51 VAL B C 1
ATOM 1323 O O . VAL B 1 51 ? -4.168 15.812 8.82 1 98.88 51 VAL B O 1
ATOM 1326 N N . GLY B 1 52 ? -3.326 15.945 10.836 1 98.88 52 GLY B N 1
ATOM 1327 C CA . GLY B 1 52 ? -3.215 17.391 10.719 1 98.88 52 GLY B CA 1
ATOM 1328 C C . GLY B 1 52 ? -2.18 17.828 9.703 1 98.88 52 GLY B C 1
ATOM 1329 O O . GLY B 1 52 ? -1.389 17.016 9.227 1 98.88 52 GLY B O 1
ATOM 1330 N N . LYS B 1 53 ? -2.188 19.172 9.422 1 98.75 53 LYS B N 1
ATOM 1331 C CA . LYS B 1 53 ? -1.317 19.75 8.398 1 98.75 53 LYS B CA 1
ATOM 1332 C C . LYS B 1 53 ? 0.152 19.609 8.789 1 98.75 53 LYS B C 1
ATOM 1334 O O . LYS B 1 53 ? 0.526 19.922 9.922 1 98.75 53 LYS B O 1
ATOM 1339 N N . HIS B 1 54 ? 0.981 19.172 7.93 1 98.69 54 HIS B N 1
ATOM 1340 C CA . HIS B 1 54 ? 2.42 19.047 8.141 1 98.69 54 HIS B CA 1
ATOM 1341 C C . HIS B 1 54 ? 3.174 19.062 6.816 1 98.69 54 HIS B C 1
ATOM 1343 O O . HIS B 1 54 ? 2.576 18.906 5.75 1 98.69 54 HIS B O 1
ATOM 1349 N N . ARG B 1 55 ? 4.457 19.312 6.883 1 98.38 55 ARG B N 1
ATOM 1350 C CA . ARG B 1 55 ? 5.34 19.406 5.723 1 98.38 55 ARG B CA 1
ATOM 1351 C C . ARG B 1 55 ? 6.297 18.219 5.66 1 98.38 55 ARG B C 1
ATOM 1353 O O . ARG B 1 55 ? 6.832 17.797 6.688 1 98.38 55 ARG B O 1
ATOM 1360 N N . HIS B 1 56 ? 6.473 17.719 4.488 1 97.94 56 HIS B N 1
ATOM 1361 C CA . HIS B 1 56 ? 7.48 16.672 4.301 1 97.94 56 HIS B CA 1
ATOM 1362 C C . HIS B 1 56 ? 8.828 17.281 3.916 1 97.94 56 HIS B C 1
ATOM 1364 O O . HIS B 1 56 ? 8.891 18.188 3.074 1 97.94 56 HIS B O 1
ATOM 1370 N N . ASN B 1 57 ? 9.789 16.859 4.543 1 97.19 57 ASN B N 1
ATOM 1371 C CA . ASN B 1 57 ? 11.164 17.281 4.293 1 97.19 57 ASN B CA 1
ATOM 1372 C C . ASN B 1 57 ? 12.094 16.078 4.117 1 97.19 57 ASN B C 1
ATOM 1374 O O . ASN B 1 57 ? 12.336 15.336 5.066 1 97.19 57 ASN B O 1
ATOM 1378 N N . GLY B 1 58 ? 12.602 15.867 2.916 1 97.62 58 GLY B N 1
ATOM 1379 C CA . GLY B 1 58 ? 13.516 14.773 2.609 1 97.62 58 GLY B CA 1
ATOM 1380 C C . GLY B 1 58 ? 12.812 13.469 2.305 1 97.62 58 GLY B C 1
ATOM 1381 O O . GLY B 1 58 ? 13.445 12.422 2.215 1 97.62 58 GLY B O 1
ATOM 1382 N N . ASP B 1 59 ? 11.516 13.516 2.256 1 98.19 59 ASP B N 1
ATOM 1383 C CA . ASP B 1 59 ? 10.727 12.336 1.925 1 98.19 59 ASP B CA 1
ATOM 1384 C C . ASP B 1 59 ? 9.422 12.727 1.228 1 98.19 59 ASP B C 1
ATOM 1386 O O . ASP B 1 59 ? 9.164 13.914 1.007 1 98.19 59 ASP B O 1
ATOM 1390 N N . PHE B 1 60 ? 8.703 11.758 0.713 1 98.38 60 PHE B N 1
ATOM 1391 C CA . PHE B 1 60 ? 7.379 11.992 0.15 1 98.38 60 PHE B CA 1
ATOM 1392 C C . PHE B 1 60 ? 6.395 10.93 0.627 1 98.38 60 PHE B C 1
ATOM 1394 O O . PHE B 1 60 ? 6.797 9.82 0.992 1 98.38 60 PHE B O 1
ATOM 1401 N N . GLU B 1 61 ? 5.141 11.312 0.598 1 98.81 61 GLU B N 1
ATOM 1402 C CA . GLU B 1 61 ? 4.109 10.438 1.15 1 98.81 61 GLU B CA 1
ATOM 1403 C C . GLU B 1 61 ? 2.992 10.195 0.141 1 98.81 61 GLU B C 1
ATOM 1405 O O . GLU B 1 61 ? 2.547 11.133 -0.534 1 98.81 61 GLU B O 1
ATOM 1410 N N . VAL B 1 62 ? 2.578 9.008 0.078 1 98.88 62 VAL B N 1
ATOM 1411 C CA . VAL B 1 62 ? 1.484 8.578 -0.784 1 98.88 62 VAL B CA 1
ATOM 1412 C C . VAL B 1 62 ? 0.342 8.023 0.066 1 98.88 62 VAL B C 1
ATOM 1414 O O . VAL B 1 62 ? 0.55 7.141 0.899 1 98.88 62 VAL B O 1
ATOM 1417 N N . PHE B 1 63 ? -0.891 8.547 -0.032 1 98.94 63 PHE B N 1
ATOM 1418 C CA . PHE B 1 63 ? -2.102 7.914 0.48 1 98.94 63 PHE B CA 1
ATOM 1419 C C . PHE B 1 63 ? -2.861 7.215 -0.641 1 98.94 63 PHE B C 1
ATOM 1421 O O . PHE B 1 63 ? -3.111 7.809 -1.692 1 98.94 63 PHE B O 1
ATOM 1428 N N . PHE B 1 64 ? -3.158 6.039 -0.465 1 99 64 PHE B N 1
ATOM 1429 C CA . PHE B 1 64 ? -4.152 5.348 -1.275 1 99 64 PHE B CA 1
ATOM 1430 C C . PHE B 1 64 ? -5.434 5.121 -0.482 1 99 64 PHE B C 1
ATOM 1432 O O . PHE B 1 64 ? -5.445 4.355 0.486 1 99 64 PHE B O 1
ATOM 1439 N N . ILE B 1 65 ? -6.57 5.777 -0.924 1 99 65 ILE B N 1
ATOM 1440 C CA . ILE B 1 65 ? -7.82 5.699 -0.177 1 99 65 ILE B CA 1
ATOM 1441 C C . ILE B 1 65 ? -8.531 4.383 -0.493 1 99 65 ILE B C 1
ATOM 1443 O O . ILE B 1 65 ? -8.898 4.129 -1.642 1 99 65 ILE B O 1
ATOM 1447 N N . LEU B 1 66 ? -8.68 3.627 0.562 1 98.88 66 LEU B N 1
ATOM 1448 C CA . LEU B 1 66 ? -9.297 2.316 0.394 1 98.88 66 LEU B CA 1
ATOM 1449 C C . LEU B 1 66 ? -10.812 2.41 0.52 1 98.88 66 LEU B C 1
ATOM 1451 O O . LEU B 1 66 ? -11.547 1.739 -0.214 1 98.88 66 LEU B O 1
ATOM 1455 N N . LYS B 1 67 ? -11.258 3.059 1.494 1 98.69 67 LYS B N 1
ATOM 1456 C CA . LYS B 1 67 ? -12.664 3.182 1.854 1 98.69 67 LYS B CA 1
ATOM 1457 C C . LYS B 1 67 ? -12.984 4.586 2.365 1 98.69 67 LYS B C 1
ATOM 1459 O O . LYS B 1 67 ? -12.18 5.188 3.074 1 98.69 67 LYS B O 1
ATOM 1464 N N . GLY B 1 68 ? -14.18 5.016 2.072 1 98.69 68 GLY B N 1
ATOM 1465 C CA . GLY B 1 68 ? -14.664 6.273 2.621 1 98.69 68 GLY B CA 1
ATOM 1466 C C . GLY B 1 68 ? -14.195 7.484 1.835 1 98.69 68 GLY B C 1
ATOM 1467 O O . GLY B 1 68 ? -13.891 7.383 0.645 1 98.69 68 GLY B O 1
ATOM 1468 N N . GLU B 1 69 ? -14.398 8.602 2.43 1 98.69 69 GLU B N 1
ATOM 1469 C CA . GLU B 1 69 ? -14.016 9.891 1.849 1 98.69 69 GLU B CA 1
ATOM 1470 C C . GLU B 1 69 ? -13.523 10.852 2.922 1 98.69 69 GLU B C 1
ATOM 1472 O O . GLU B 1 69 ? -13.742 10.633 4.113 1 98.69 69 GLU B O 1
ATOM 1477 N N . GLY B 1 70 ? -12.836 11.867 2.492 1 98.81 70 GLY B N 1
ATOM 1478 C CA . GLY B 1 70 ? -12.32 12.867 3.414 1 98.81 70 GLY B CA 1
ATOM 1479 C C . GLY B 1 70 ? -11.867 14.133 2.721 1 98.81 70 GLY B C 1
ATOM 1480 O O . GLY B 1 70 ? -11.812 14.195 1.491 1 98.81 70 GLY B O 1
ATOM 1481 N N . LEU B 1 71 ? -11.641 15.109 3.48 1 98.94 71 LEU B N 1
ATOM 1482 C CA . LEU B 1 71 ? -11.141 16.391 2.986 1 98.94 71 LEU B CA 1
ATOM 1483 C C . LEU B 1 71 ? -9.617 16.438 3.045 1 98.94 71 LEU B C 1
ATOM 1485 O O . LEU B 1 71 ? -9.031 16.406 4.129 1 98.94 71 LEU B O 1
ATOM 1489 N N . TYR B 1 72 ? -9.008 16.484 1.88 1 98.94 72 TYR B N 1
ATOM 1490 C CA . TYR B 1 72 ? -7.551 16.5 1.744 1 98.94 72 TYR B CA 1
ATOM 1491 C C . TYR B 1 72 ? -7.055 17.906 1.444 1 98.94 72 TYR B C 1
ATOM 1493 O O . TYR B 1 72 ? -7.566 18.578 0.542 1 98.94 72 TYR B O 1
ATOM 1501 N N . ASP B 1 73 ? -6.133 18.375 2.211 1 98.88 73 ASP B N 1
ATOM 1502 C CA . ASP B 1 73 ? -5.461 19.656 1.948 1 98.88 73 ASP B CA 1
ATOM 1503 C C . ASP B 1 73 ? -4.184 19.438 1.138 1 98.88 73 ASP B C 1
ATOM 1505 O O . ASP B 1 73 ? -3.219 18.859 1.632 1 98.88 73 ASP B O 1
ATOM 1509 N N . ASP B 1 74 ? -4.211 19.875 -0.06 1 98.56 74 ASP B N 1
ATOM 1510 C CA . ASP B 1 74 ? -3.061 19.812 -0.958 1 98.56 74 ASP B CA 1
ATOM 1511 C C . ASP B 1 74 ? -2.42 21.188 -1.118 1 98.56 74 ASP B C 1
ATOM 1513 O O . ASP B 1 74 ? -2.783 21.953 -2.02 1 98.56 74 ASP B O 1
ATOM 1517 N N . ASN B 1 75 ? -1.46 21.375 -0.272 1 98.5 75 ASN B N 1
ATOM 1518 C CA . ASN B 1 75 ? -0.751 22.656 -0.278 1 98.5 75 ASN B CA 1
ATOM 1519 C C . ASN B 1 75 ? -1.715 23.828 -0.151 1 98.5 75 ASN B C 1
ATOM 1521 O O . ASN B 1 75 ? -1.603 24.812 -0.887 1 98.5 75 ASN B O 1
ATOM 1525 N N . GLY B 1 76 ? -2.645 23.625 0.625 1 98.25 76 GLY B N 1
ATOM 1526 C CA . GLY B 1 76 ? -3.545 24.734 0.938 1 98.25 76 GLY B CA 1
ATOM 1527 C C . GLY B 1 76 ? -4.863 24.656 0.188 1 98.25 76 GLY B C 1
ATOM 1528 O O . GLY B 1 76 ? -5.781 25.422 0.459 1 98.25 76 GLY B O 1
ATOM 1529 N N . CYS B 1 77 ? -4.953 23.844 -0.75 1 98.25 77 CYS B N 1
ATOM 1530 C CA . CYS B 1 77 ? -6.191 23.641 -1.496 1 98.25 77 CYS B CA 1
ATOM 1531 C C . CYS B 1 77 ? -6.922 22.391 -1.015 1 98.25 77 CYS B C 1
ATOM 1533 O O . CYS B 1 77 ? -6.426 21.281 -1.171 1 98.25 77 CYS B O 1
ATOM 1535 N N . GLU B 1 78 ? -8.109 22.594 -0.5 1 98.38 78 GLU B N 1
ATOM 1536 C CA . GLU B 1 78 ? -8.875 21.469 0.041 1 98.38 78 GLU B CA 1
ATOM 1537 C C . GLU B 1 78 ? -9.734 20.828 -1.036 1 98.38 78 GLU B C 1
ATOM 1539 O O . GLU B 1 78 ? -10.43 21.516 -1.784 1 98.38 78 GLU B O 1
ATOM 1544 N N . THR B 1 79 ? -9.672 19.609 -1.104 1 98.44 79 THR B N 1
ATOM 1545 C CA . THR B 1 79 ? -10.477 18.844 -2.045 1 98.44 79 THR B CA 1
ATOM 1546 C C . THR B 1 79 ? -10.898 17.516 -1.429 1 98.44 79 THR B C 1
ATOM 1548 O O . THR B 1 79 ? -10.148 16.906 -0.653 1 98.44 79 THR B O 1
ATOM 1551 N N . THR B 1 80 ? -12.094 17.078 -1.779 1 98.81 80 THR B N 1
ATOM 1552 C CA . THR B 1 80 ? -12.555 15.781 -1.296 1 98.81 80 THR B CA 1
ATOM 1553 C C . THR B 1 80 ? -11.859 14.641 -2.033 1 98.81 80 THR B C 1
ATOM 1555 O O . THR B 1 80 ? -11.734 14.672 -3.26 1 98.81 80 THR B O 1
ATOM 1558 N N . VAL B 1 81 ? -11.391 13.695 -1.265 1 98.88 81 VAL B N 1
ATOM 1559 C CA . VAL B 1 81 ? -10.875 12.461 -1.842 1 98.88 81 VAL B CA 1
ATOM 1560 C C . VAL B 1 81 ? -11.758 11.289 -1.434 1 98.88 81 VAL B C 1
ATOM 1562 O O . VAL B 1 81 ? -12.422 11.336 -0.397 1 98.88 81 VAL B O 1
ATOM 1565 N N . ARG B 1 82 ? -11.742 10.258 -2.271 1 98.75 82 ARG B N 1
ATOM 1566 C CA . ARG B 1 82 ? -12.609 9.102 -2.09 1 98.75 82 ARG B CA 1
ATOM 1567 C C . ARG B 1 82 ? -11.867 7.805 -2.385 1 98.75 82 ARG B C 1
ATOM 1569 O O . ARG B 1 82 ? -10.773 7.824 -2.941 1 98.75 82 ARG B O 1
ATOM 1576 N N . ALA B 1 83 ? -12.586 6.707 -2.035 1 98.81 83 ALA B N 1
ATOM 1577 C CA . ALA B 1 83 ? -12.016 5.391 -2.299 1 98.81 83 ALA B CA 1
ATOM 1578 C C . ALA B 1 83 ? -11.508 5.289 -3.734 1 98.81 83 ALA B C 1
ATOM 1580 O O . ALA B 1 83 ? -12.211 5.656 -4.676 1 98.81 83 ALA B O 1
ATOM 1581 N N . GLY B 1 84 ? -10.297 4.855 -3.846 1 98.81 84 GLY B N 1
ATOM 1582 C CA . GLY B 1 84 ? -9.68 4.691 -5.152 1 98.81 84 GLY B CA 1
ATOM 1583 C C . GLY B 1 84 ? -8.742 5.828 -5.512 1 98.81 84 GLY B C 1
ATOM 1584 O O . GLY B 1 84 ? -7.891 5.68 -6.395 1 98.81 84 GLY B O 1
ATOM 1585 N N . ASP B 1 85 ? -8.914 6.969 -4.922 1 98.94 85 ASP B N 1
ATOM 1586 C CA . ASP B 1 85 ? -8.031 8.102 -5.191 1 98.94 85 ASP B CA 1
ATOM 1587 C C . ASP B 1 85 ? -6.652 7.883 -4.574 1 98.94 85 ASP B C 1
ATOM 1589 O O . ASP B 1 85 ? -6.516 7.164 -3.582 1 98.94 85 ASP B O 1
ATOM 1593 N N . VAL B 1 86 ? -5.621 8.492 -5.172 1 98.94 86 VAL B N 1
ATOM 1594 C CA . VAL B 1 86 ? -4.242 8.484 -4.688 1 98.94 86 VAL B CA 1
ATOM 1595 C C . VAL B 1 86 ? -3.754 9.922 -4.5 1 98.94 86 VAL B C 1
ATOM 1597 O O . VAL B 1 86 ? -3.975 10.773 -5.363 1 98.94 86 VAL B O 1
ATOM 1600 N N . THR B 1 87 ? -3.174 10.195 -3.357 1 98.88 87 THR B N 1
ATOM 1601 C CA . THR B 1 87 ? -2.541 11.5 -3.162 1 98.88 87 THR B CA 1
ATOM 1602 C C . THR B 1 87 ? -1.028 11.352 -3.029 1 98.88 87 THR B C 1
ATOM 1604 O O . THR B 1 87 ? -0.543 10.359 -2.482 1 98.88 87 THR B O 1
ATOM 1607 N N . VAL B 1 88 ? -0.29 12.297 -3.482 1 98.69 88 VAL B N 1
ATOM 1608 C CA . VAL B 1 88 ? 1.162 12.328 -3.34 1 98.69 88 VAL B CA 1
ATOM 1609 C C . VAL B 1 88 ? 1.596 13.695 -2.814 1 98.69 88 VAL B C 1
ATOM 1611 O O . VAL B 1 88 ? 1.315 14.727 -3.436 1 98.69 88 VAL B O 1
ATOM 1614 N N . CYS B 1 89 ? 2.146 13.695 -1.714 1 98.62 89 CYS B N 1
ATOM 1615 C CA . CYS B 1 89 ? 2.762 14.875 -1.13 1 98.62 89 CYS B CA 1
ATOM 1616 C C . CYS B 1 89 ? 4.281 14.789 -1.189 1 98.62 89 CYS B C 1
ATOM 1618 O O . CYS B 1 89 ? 4.891 14.008 -0.461 1 98.62 89 CYS B O 1
ATOM 1620 N N . ARG B 1 90 ? 4.93 15.57 -1.997 1 98 90 ARG B N 1
ATOM 1621 C CA . ARG B 1 90 ? 6.359 15.477 -2.266 1 98 90 ARG B CA 1
ATOM 1622 C C . ARG B 1 90 ? 7.164 16.297 -1.256 1 98 90 ARG B C 1
ATOM 1624 O O . ARG B 1 90 ? 6.59 17 -0.423 1 98 90 ARG B O 1
ATOM 1631 N N . HIS B 1 91 ? 8.477 16.062 -1.364 1 97.5 91 HIS B N 1
ATOM 1632 C CA . HIS B 1 91 ? 9.391 16.875 -0.571 1 97.5 91 HIS B CA 1
ATOM 1633 C C . HIS B 1 91 ? 9.031 18.359 -0.668 1 97.5 91 HIS B C 1
ATOM 1635 O O . HIS B 1 91 ? 8.734 18.859 -1.756 1 97.5 91 HIS B O 1
ATOM 1641 N N . ASP B 1 92 ? 8.992 19.016 0.484 1 97.12 92 ASP B N 1
ATOM 1642 C CA . ASP B 1 92 ? 8.766 20.453 0.643 1 97.12 92 ASP B CA 1
ATOM 1643 C C . ASP B 1 92 ? 7.301 20.812 0.402 1 97.12 92 ASP B C 1
ATOM 1645 O O . ASP B 1 92 ? 6.953 21.984 0.286 1 97.12 92 ASP B O 1
ATOM 1649 N N . GLU B 1 93 ? 6.461 19.891 0.223 1 98.19 93 GLU B N 1
ATOM 1650 C CA . GLU B 1 93 ? 5.02 20.125 0.144 1 98.19 93 GLU B CA 1
ATOM 1651 C C . GLU B 1 93 ? 4.34 19.828 1.48 1 98.19 93 GLU B C 1
ATOM 1653 O O . GLU B 1 93 ? 4.941 19.219 2.367 1 98.19 93 GLU B O 1
ATOM 1658 N N . GLU B 1 94 ? 3.139 20.281 1.612 1 98.69 94 GLU B N 1
ATOM 1659 C CA . GLU B 1 94 ? 2.336 20.078 2.814 1 98.69 94 GLU B CA 1
ATOM 1660 C C . GLU B 1 94 ? 0.999 19.422 2.48 1 98.69 94 GLU B C 1
ATOM 1662 O O . GLU B 1 94 ? 0.451 19.641 1.396 1 98.69 94 GLU B O 1
ATOM 1667 N N . HIS B 1 95 ? 0.525 18.672 3.436 1 98.88 95 HIS B N 1
ATOM 1668 C CA . HIS B 1 95 ? -0.81 18.125 3.256 1 98.88 95 HIS B CA 1
ATOM 1669 C C . HIS B 1 95 ? -1.469 17.812 4.598 1 98.88 95 HIS B C 1
ATOM 1671 O O . HIS B 1 95 ? -0.819 17.906 5.645 1 98.88 95 HIS B O 1
ATOM 1677 N N . ALA B 1 96 ? -2.738 17.578 4.586 1 98.94 96 ALA B N 1
ATOM 1678 C CA . ALA B 1 96 ? -3.578 17.109 5.688 1 98.94 96 ALA B CA 1
ATOM 1679 C C . ALA B 1 96 ? -4.746 16.281 5.168 1 98.94 96 ALA B C 1
ATOM 1681 O O . ALA B 1 96 ? -5.047 16.297 3.975 1 98.94 96 ALA B O 1
ATOM 1682 N N . LEU B 1 97 ? -5.355 15.562 6.059 1 98.94 97 LEU B N 1
ATOM 1683 C CA . LEU B 1 97 ? -6.535 14.781 5.691 1 98.94 97 LEU B CA 1
ATOM 1684 C C . LEU B 1 97 ? -7.504 14.68 6.863 1 98.94 97 LEU B C 1
ATOM 1686 O O . LEU B 1 97 ? -7.141 14.188 7.938 1 98.94 97 LEU B O 1
ATOM 1690 N N . LEU B 1 98 ? -8.68 15.109 6.672 1 98.94 98 LEU B N 1
ATOM 1691 C CA . LEU B 1 98 ? -9.75 15.07 7.66 1 98.94 98 LEU B CA 1
ATOM 1692 C C . LEU B 1 98 ? -10.883 14.156 7.199 1 98.94 98 LEU B C 1
ATOM 1694 O O . LEU B 1 98 ? -11.344 14.266 6.059 1 98.94 98 LEU B O 1
ATOM 1698 N N . ASN B 1 99 ? -11.297 13.227 8.062 1 98.94 99 ASN B N 1
ATOM 1699 C CA . ASN B 1 99 ? -12.555 12.539 7.816 1 98.94 99 ASN B CA 1
ATOM 1700 C C . ASN B 1 99 ? -13.75 13.383 8.273 1 98.94 99 ASN B C 1
ATOM 1702 O O . ASN B 1 99 ? -14.148 13.32 9.438 1 98.94 99 ASN B O 1
ATOM 1706 N N . ASN B 1 100 ? -14.266 14 7.328 1 98.56 100 ASN B N 1
ATOM 1707 C CA . ASN B 1 100 ? -15.383 14.883 7.656 1 98.56 100 ASN B CA 1
ATOM 1708 C C . ASN B 1 100 ? -16.719 14.242 7.332 1 98.56 100 ASN B C 1
ATOM 1710 O O . ASN B 1 100 ? -17.734 14.93 7.242 1 98.56 100 ASN B O 1
ATOM 1714 N N . GLY B 1 101 ? -16.719 13.008 6.961 1 97.81 101 GLY B N 1
ATOM 1715 C CA . GLY B 1 101 ? -17.938 12.273 6.664 1 97.81 101 GLY B CA 1
ATOM 1716 C C . GLY B 1 101 ? -18.406 11.414 7.816 1 97.81 101 GLY B C 1
ATOM 1717 O O . GLY B 1 101 ? -17.766 11.367 8.875 1 97.81 101 GLY B O 1
ATOM 1718 N N . PRO B 1 102 ? -19.516 10.695 7.613 1 98.19 102 PRO B N 1
ATOM 1719 C CA . PRO B 1 102 ? -20.125 9.914 8.695 1 98.19 102 PRO B CA 1
ATOM 1720 C C . PRO B 1 102 ? -19.531 8.508 8.805 1 98.19 102 PRO B C 1
ATOM 1722 O O . PRO B 1 102 ? -19.766 7.812 9.797 1 98.19 102 PRO B O 1
ATOM 1725 N N . ASP B 1 103 ? -18.812 8.086 7.809 1 98.69 103 ASP B N 1
ATOM 1726 C CA . ASP B 1 103 ? -18.281 6.727 7.781 1 98.69 103 ASP B CA 1
ATOM 1727 C C . ASP B 1 103 ? -16.781 6.719 8.008 1 98.69 103 ASP B C 1
ATOM 1729 O O . ASP B 1 103 ? -16.109 7.746 7.855 1 98.69 103 ASP B O 1
ATOM 1733 N N . ASP B 1 104 ? -16.203 5.555 8.32 1 98.88 104 ASP B N 1
ATOM 1734 C CA . ASP B 1 104 ? -14.766 5.395 8.484 1 98.88 104 ASP B CA 1
ATOM 1735 C C . ASP B 1 104 ? -14.031 5.676 7.18 1 98.88 104 ASP B C 1
ATOM 1737 O O . ASP B 1 104 ? -14.516 5.332 6.102 1 98.88 104 ASP B O 1
ATOM 1741 N N . LEU B 1 105 ? -12.953 6.34 7.293 1 98.94 105 LEU B N 1
ATOM 1742 C CA . LEU B 1 105 ? -12.016 6.523 6.195 1 98.94 105 LEU B CA 1
ATOM 1743 C C . LEU B 1 105 ? -10.789 5.637 6.379 1 98.94 105 LEU B C 1
ATOM 1745 O O . LEU B 1 105 ? -10.109 5.711 7.406 1 98.94 105 LEU B O 1
ATOM 1749 N N . GLU B 1 106 ? -10.5 4.715 5.398 1 98.94 106 GLU B N 1
ATOM 1750 C CA . GLU B 1 106 ? -9.352 3.809 5.426 1 98.94 106 GLU B CA 1
ATOM 1751 C C . GLU B 1 106 ? -8.391 4.094 4.277 1 98.94 106 GLU B C 1
ATOM 1753 O O . GLU B 1 106 ? -8.82 4.332 3.146 1 98.94 106 GLU B O 1
ATOM 1758 N N . MET B 1 107 ? -7.152 4.07 4.633 1 98.94 107 MET B N 1
ATOM 1759 C CA . MET B 1 107 ? -6.16 4.332 3.59 1 98.94 107 MET B CA 1
ATOM 1760 C C . MET B 1 107 ? -4.871 3.568 3.865 1 98.94 107 MET B C 1
ATOM 1762 O O . MET B 1 107 ? -4.656 3.082 4.977 1 98.94 107 MET B O 1
ATOM 1766 N N . ILE B 1 108 ? -4.055 3.412 2.842 1 98.94 108 ILE B N 1
ATOM 1767 C CA . ILE B 1 108 ? -2.676 2.961 2.975 1 98.94 108 ILE B CA 1
ATOM 1768 C C . ILE B 1 108 ? -1.729 4.152 2.855 1 98.94 108 ILE B C 1
ATOM 1770 O O . ILE B 1 108 ? -1.806 4.922 1.893 1 98.94 108 ILE B O 1
ATOM 1774 N N . ALA B 1 109 ? -0.922 4.355 3.828 1 98.94 109 ALA B N 1
ATOM 1775 C CA . ALA B 1 109 ? 0.075 5.422 3.832 1 98.94 109 ALA B CA 1
ATOM 1776 C C . ALA B 1 109 ? 1.476 4.867 3.59 1 98.94 109 ALA B C 1
ATOM 1778 O O . ALA B 1 109 ? 1.909 3.941 4.281 1 98.94 109 ALA B O 1
ATOM 1779 N N . LEU B 1 110 ? 2.15 5.406 2.625 1 98.94 110 LEU B N 1
ATOM 1780 C CA . LEU B 1 110 ? 3.521 5.047 2.281 1 98.94 110 LEU B CA 1
ATOM 1781 C C . LEU B 1 110 ? 4.422 6.277 2.287 1 98.94 110 LEU B C 1
ATOM 1783 O O . LEU B 1 110 ? 4.102 7.293 1.664 1 98.94 110 LEU B O 1
ATOM 1787 N N . ILE B 1 111 ? 5.523 6.258 3.025 1 98.75 111 ILE B N 1
ATOM 1788 C CA . ILE B 1 111 ? 6.52 7.32 2.977 1 98.75 111 ILE B CA 1
ATOM 1789 C C . ILE B 1 111 ? 7.867 6.746 2.539 1 98.75 111 ILE B C 1
ATOM 1791 O O . ILE B 1 111 ? 8.414 5.859 3.195 1 98.75 111 ILE B O 1
ATOM 1795 N N . LEU B 1 112 ? 8.375 7.203 1.499 1 98.44 112 LEU B N 1
ATOM 1796 C CA . LEU B 1 112 ? 9.719 6.91 1.005 1 98.44 112 LEU B CA 1
ATOM 1797 C C . LEU B 1 112 ? 10.602 8.148 1.07 1 98.44 112 LEU B C 1
ATOM 1799 O O . LEU B 1 112 ? 10.109 9.273 1.005 1 98.44 112 LEU B O 1
ATOM 1803 N N . TYR B 1 113 ? 11.867 7.863 1.168 1 97.69 113 TYR B N 1
ATOM 1804 C CA . TYR B 1 113 ? 12.797 8.984 1.25 1 97.69 113 TYR B CA 1
ATOM 1805 C C . TYR B 1 113 ? 13 9.625 -0.118 1 97.69 113 TYR B C 1
ATOM 1807 O O . TYR B 1 113 ? 12.875 8.961 -1.147 1 97.69 113 TYR B O 1
ATOM 1815 N N . SER B 1 114 ? 13.242 10.906 -0.081 1 94.5 114 SER B N 1
ATOM 1816 C CA . SER B 1 114 ? 13.555 11.664 -1.289 1 94.5 114 SER B CA 1
ATOM 1817 C C . SER B 1 114 ? 15.023 12.062 -1.331 1 94.5 114 SER B C 1
ATOM 1819 O O . SER B 1 114 ? 15.711 12.031 -0.306 1 94.5 114 SER B O 1
ATOM 1821 N N . GLU B 1 115 ? 15.68 11.992 -2.541 1 77.12 115 GLU B N 1
ATOM 1822 C CA . GLU B 1 115 ? 17.047 12.492 -2.604 1 77.12 115 GLU B CA 1
ATOM 1823 C C . GLU B 1 115 ? 17.109 13.969 -2.207 1 77.12 115 GLU B C 1
ATOM 1825 O O . GLU B 1 115 ? 16.25 14.758 -2.588 1 77.12 115 GLU B O 1
ATOM 1830 N N . LYS B 1 116 ? 17.797 14.297 -1.011 1 58.91 116 LYS B N 1
ATOM 1831 C CA . LYS B 1 116 ? 18.062 15.68 -0.613 1 58.91 116 LYS B CA 1
ATOM 1832 C C . LYS B 1 116 ? 18.766 16.453 -1.735 1 58.91 116 LYS B C 1
ATOM 1834 O O . LYS B 1 116 ? 19.5 15.859 -2.533 1 58.91 116 LYS B O 1
#

Solvent-accessible surface area (backbone atoms only — not comparable to full-atom values): 11111 Å² total; per-residue (Å²): 89,75,47,48,49,87,71,44,54,70,51,76,42,68,28,63,84,24,48,60,43,32,38,37,32,46,69,49,57,60,83,68,37,64,84,28,33,62,44,34,29,43,35,38,24,44,56,60,8,14,43,23,64,48,69,33,75,49,21,30,37,34,40,38,29,66,36,44,39,29,43,30,28,52,68,81,47,74,43,80,44,39,50,51,20,31,38,44,39,42,58,77,31,35,38,30,39,32,16,78,43,90,50,57,20,31,30,38,40,38,30,35,44,40,82,121,89,74,47,49,49,88,71,47,56,70,51,76,42,69,28,65,84,26,47,59,42,32,37,38,34,46,69,50,58,61,84,68,36,65,82,30,33,64,43,34,28,43,36,38,25,44,56,60,7,16,43,23,64,49,70,32,76,50,20,29,38,35,41,38,29,67,36,44,40,29,42,30,29,52,68,81,46,72,43,79,44,38,50,54,20,29,37,45,38,44,59,77,32,35,38,31,38,33,17,78,42,91,50,56,23,31,32,38,40,38,30,34,43,39,82,122

Foldseek 3Di:
DDDDPVRWDWDWDQAPPAPDIKIWTAPDDQVRCVQFWGGKTKIKDAARGKHDKDAAAQKKKKKAWQADKWWKQWQNDTDIDGHGDMDMAGHGTMMMIHRNDHGMTIIIMTMTGHDD/DDDDPVRWDWDWDQAPPAPDIKIWTAPDDQVRCVQFWGGKTKIKDAARGKHDKDAAAQKKKKKAWQAAKWWKQWQNDTDIDGHGDMDMAGHGTMMMIHRNDHGMTIIIMTMTGHDD